Protein AF-A0AAD4HVA5-F1 (afdb_monomer_lite)

Organism: NCBI:txid669026

pLDDT: mean 88.11, std 16.98, range [27.23, 97.75]

Sequence (188 aa):
MRNENTSTPNGKLHLEPVGAGIQIPPNSARLLLSWGIGPYFEGHIVEPESISFRRWENGATIGFTKLRPNFNETYGAPYYVIHRADFHSALCKLAAQLGVTIITDSNVISYDEAAPSVKTSGGREYSADLVVAADGVRSTARSVVLGGEDKPAQRTGFAAYRAVVKTELMRDDPDTAWLLEQPALNVW

Radius of gyration: 20.71 Å; c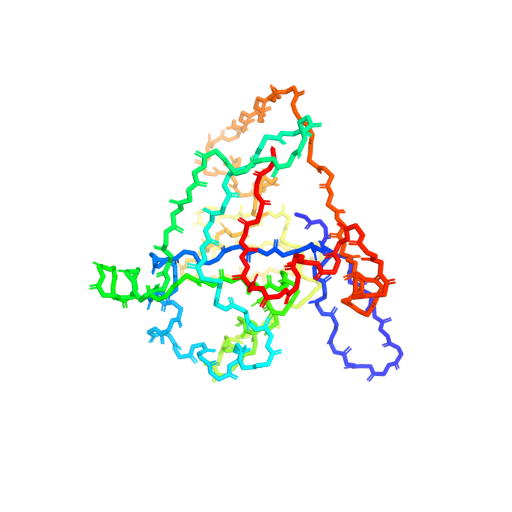hains: 1; bounding box: 48×40×60 Å

InterPro domains:
  IPR036188 FAD/NAD(P)-binding domain superfamily [G3DSA:3.50.50.60] (11-188)
  IPR036188 FAD/NAD(P)-binding domain superfamily [SSF51905] (17-148)
  IPR050493 FAD-dependent Monooxygenases in Biosynthesis and Metabolism [PTHR13789] (16-185)

Foldseek 3Di:
DDQPFDDDPPPDGDRFDPFAKDKQALVRQVVCVVLVLVVLCPPFKDQAQWAFEADPVPRHTPDIDGQPPVRCVPRVGGIMMGGPRSVVVSVVVSCVVVVNDDDPPFAWDDADPVFGKTAGPVRDIDGDPHDDFPPPPPTPVVCVVVVNDDDDDDDPVDDDDDDDDDLVVLCVDPVRVVCVPGRYNYHD

Secondary structure (DSSP, 8-state):
--------TT----------EEEE-HHHHHHHHHTT-HHHHTTTEE--SEEEEE-TTT--EEEEEE-TTHHHHHHSS--EEEEHHHHHHHHHHHHHHTT-----S--EEEEETTTTEEEETTS-EEE-S------GGG-SHHHHHTTT--PPPPP-S---------HHHHHS-TTTGGGGTS-EEEE-

Structure (mmCIF, N/CA/C/O backbone):
data_AF-A0AAD4HVA5-F1
#
_entry.id   AF-A0AAD4HVA5-F1
#
loop_
_atom_site.group_PDB
_atom_site.id
_atom_site.type_symbol
_atom_site.label_atom_id
_atom_site.label_alt_id
_atom_site.label_comp_id
_atom_site.label_asym_id
_atom_site.label_entity_id
_atom_site.label_seq_id
_atom_site.pdbx_PDB_ins_code
_atom_site.Cartn_x
_atom_site.Cartn_y
_atom_site.Cartn_z
_atom_site.occupancy
_atom_site.B_iso_or_equiv
_atom_site.auth_seq_id
_atom_site.auth_comp_id
_atom_site.auth_asym_id
_atom_site.auth_atom_id
_atom_site.pdbx_PDB_model_num
ATOM 1 N N . MET A 1 1 ? -8.928 8.274 1.688 1.00 32.44 1 MET A N 1
ATOM 2 C CA . MET A 1 1 ? -9.536 8.045 0.357 1.00 32.44 1 MET A CA 1
ATOM 3 C C . MET A 1 1 ? -10.943 7.558 0.627 1.00 32.44 1 MET A C 1
ATOM 5 O O . MET A 1 1 ? -11.089 6.771 1.551 1.00 32.44 1 MET A O 1
ATOM 9 N N . ARG A 1 2 ? -11.971 8.067 -0.060 1.00 27.23 2 ARG A N 1
ATOM 10 C CA . ARG A 1 2 ? -13.301 7.457 0.053 1.00 27.23 2 ARG A CA 1
ATOM 11 C C . ARG A 1 2 ? -13.201 6.087 -0.616 1.00 27.23 2 ARG A C 1
ATOM 13 O O . ARG A 1 2 ? -12.905 6.036 -1.803 1.00 27.23 2 ARG A O 1
ATOM 20 N N . ASN A 1 3 ? -13.355 5.017 0.157 1.00 33.50 3 ASN A N 1
ATOM 21 C CA . ASN A 1 3 ? -13.709 3.724 -0.408 1.00 33.50 3 ASN A CA 1
ATOM 22 C C . ASN A 1 3 ? -15.160 3.878 -0.863 1.00 33.50 3 ASN A C 1
ATOM 24 O O . ASN A 1 3 ? -16.042 4.117 -0.039 1.00 33.50 3 ASN A O 1
ATOM 28 N N . GLU A 1 4 ? -15.392 3.866 -2.169 1.00 34.12 4 GLU A N 1
ATOM 29 C CA . GLU A 1 4 ? -16.745 3.775 -2.701 1.00 34.12 4 GLU A CA 1
ATOM 30 C C . GLU A 1 4 ? -17.182 2.319 -2.540 1.00 34.12 4 GLU A C 1
ATOM 32 O O . GLU A 1 4 ? -16.802 1.448 -3.318 1.00 34.12 4 GLU A O 1
ATOM 37 N N . ASN A 1 5 ? -17.928 2.044 -1.469 1.00 37.38 5 ASN A N 1
ATOM 38 C CA . ASN A 1 5 ? -18.580 0.756 -1.281 1.00 37.38 5 ASN A CA 1
ATOM 39 C C . ASN A 1 5 ? -19.657 0.620 -2.360 1.00 37.38 5 ASN A C 1
ATOM 41 O O . ASN A 1 5 ? -20.723 1.227 -2.265 1.00 37.38 5 ASN A O 1
ATOM 45 N N . THR A 1 6 ? -19.372 -0.158 -3.400 1.00 35.31 6 THR A N 1
ATOM 46 C CA . THR A 1 6 ? -20.387 -0.577 -4.365 1.00 35.31 6 THR A CA 1
ATOM 47 C C . THR A 1 6 ? -20.878 -1.963 -3.961 1.00 35.31 6 THR A C 1
ATOM 49 O O . THR A 1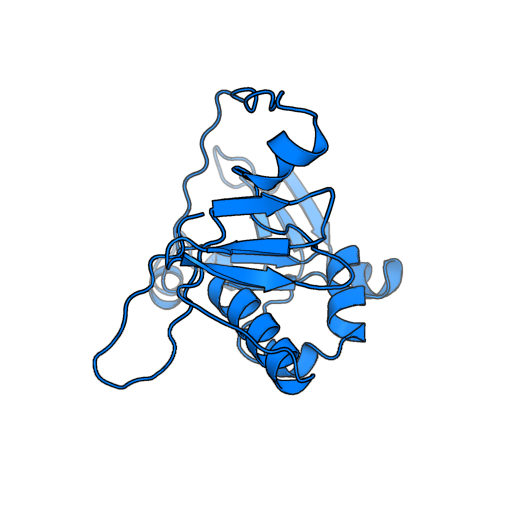 6 ? -20.172 -2.965 -4.060 1.00 35.31 6 THR A O 1
ATOM 52 N N . SER A 1 7 ? -22.097 -2.026 -3.430 1.00 31.06 7 SER A N 1
ATOM 53 C CA . SER A 1 7 ? -22.797 -3.281 -3.173 1.00 31.06 7 SER A CA 1
ATOM 54 C C . SER A 1 7 ? -23.273 -3.862 -4.507 1.00 31.06 7 SER A C 1
ATOM 56 O O . SER A 1 7 ? -24.060 -3.246 -5.222 1.00 31.06 7 SER A O 1
ATOM 58 N N . THR A 1 8 ? -22.794 -5.055 -4.871 1.00 35.28 8 THR A N 1
ATOM 59 C CA . THR A 1 8 ? -23.382 -5.817 -5.984 1.00 35.28 8 THR A CA 1
ATOM 60 C C . THR A 1 8 ? -24.527 -6.704 -5.471 1.00 35.28 8 THR A C 1
ATOM 62 O O . THR A 1 8 ? -24.501 -7.116 -4.307 1.00 35.28 8 THR A O 1
ATOM 65 N N . PRO A 1 9 ? -25.523 -7.054 -6.311 1.00 33.19 9 PRO A N 1
ATOM 66 C CA . PRO A 1 9 ? -26.745 -7.758 -5.890 1.00 33.19 9 PRO A CA 1
ATOM 67 C C . PRO A 1 9 ? -26.545 -9.175 -5.317 1.00 33.19 9 PRO A C 1
ATOM 69 O O . PRO A 1 9 ? -27.515 -9.801 -4.906 1.00 33.19 9 PRO A O 1
ATOM 72 N N . ASN A 1 10 ? -25.311 -9.693 -5.284 1.00 30.56 10 ASN A N 1
ATOM 73 C CA . ASN A 1 10 ? -25.002 -11.090 -4.962 1.00 30.56 10 ASN A CA 1
ATOM 74 C C . ASN A 1 10 ? -24.280 -11.298 -3.616 1.00 30.56 10 ASN A C 1
ATOM 76 O O . ASN A 1 10 ? -23.737 -12.377 -3.385 1.00 30.56 10 ASN A O 1
ATOM 80 N N . GLY A 1 11 ? -24.226 -10.298 -2.727 1.00 32.41 11 GLY A N 1
ATOM 81 C CA . GLY A 1 11 ? -23.692 -10.473 -1.364 1.00 32.41 11 GLY A CA 1
ATOM 82 C C . GLY A 1 11 ? -22.200 -10.838 -1.279 1.00 32.41 11 GLY A C 1
ATOM 83 O O . GLY A 1 11 ? -21.723 -11.226 -0.215 1.00 32.41 11 GLY A O 1
ATOM 84 N N . LYS A 1 12 ? -21.445 -10.717 -2.381 1.00 34.66 12 LYS A N 1
ATOM 85 C CA . LYS A 1 12 ? -19.984 -10.860 -2.393 1.00 34.66 12 LYS A CA 1
ATOM 86 C C . LYS A 1 12 ? -19.330 -9.502 -2.134 1.00 34.66 12 LYS A C 1
ATOM 88 O O . LYS A 1 12 ? -19.626 -8.523 -2.813 1.00 34.66 12 LYS A O 1
ATOM 93 N N . LEU A 1 13 ? -18.454 -9.479 -1.131 1.00 44.09 13 LEU A N 1
ATOM 94 C CA . LEU A 1 13 ? -17.714 -8.311 -0.656 1.00 44.09 13 LEU A CA 1
ATOM 95 C C . LEU A 1 13 ? -16.777 -7.777 -1.756 1.00 44.09 13 LEU A C 1
ATOM 97 O O . LEU A 1 13 ? -15.914 -8.517 -2.226 1.00 44.09 13 LEU A O 1
ATOM 101 N N . HIS A 1 14 ? -16.917 -6.502 -2.134 1.00 39.88 14 HIS A N 1
ATOM 102 C CA . HIS A 1 14 ? -16.046 -5.831 -3.108 1.00 39.88 14 HIS A CA 1
ATOM 103 C C . HIS A 1 14 ? -15.382 -4.612 -2.456 1.00 39.88 14 HIS A C 1
ATOM 105 O O . HIS A 1 14 ? -15.957 -3.529 -2.393 1.00 39.88 14 HIS A O 1
ATOM 111 N N . LEU A 1 15 ? -14.182 -4.809 -1.904 1.00 52.06 15 LEU A N 1
ATOM 112 C CA . LEU A 1 15 ? -13.332 -3.741 -1.369 1.00 52.06 15 LEU A CA 1
ATOM 113 C C . LEU A 1 15 ? -12.276 -3.402 -2.424 1.00 52.06 15 LEU A C 1
ATOM 115 O O . LEU A 1 15 ? -11.129 -3.828 -2.297 1.00 52.06 15 LEU A O 1
ATOM 119 N N . GLU A 1 16 ? -12.654 -2.678 -3.479 1.00 47.75 16 GLU A N 1
ATOM 120 C CA . GLU A 1 16 ? -11.688 -2.192 -4.468 1.00 47.75 16 GLU A CA 1
ATOM 121 C C . GLU A 1 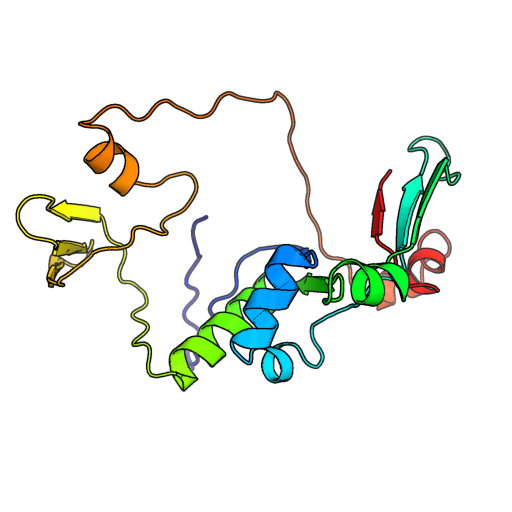16 ? -11.306 -0.734 -4.195 1.00 47.75 16 GLU A C 1
ATOM 123 O O . GLU A 1 16 ? -12.084 0.187 -4.445 1.00 47.75 16 GLU A O 1
ATOM 128 N N . PRO A 1 17 ? -10.082 -0.476 -3.707 1.00 52.19 17 PRO A N 1
ATOM 129 C CA . PRO A 1 17 ? -9.464 0.822 -3.872 1.00 52.19 17 PRO A CA 1
ATOM 130 C C . PRO A 1 17 ? -9.427 1.177 -5.360 1.00 52.19 17 PRO A C 1
ATOM 132 O O . PRO A 1 17 ? -8.801 0.473 -6.152 1.00 52.19 17 PRO A O 1
ATOM 135 N N . VAL A 1 18 ? -9.993 2.323 -5.729 1.00 54.56 18 VAL A N 1
ATOM 136 C CA . VAL A 1 18 ? -9.618 2.985 -6.982 1.00 54.56 18 VAL A CA 1
ATOM 137 C C . VAL A 1 18 ? -8.123 3.297 -6.881 1.00 54.56 18 VAL A C 1
ATOM 139 O O . VAL A 1 18 ? -7.706 4.113 -6.053 1.00 54.56 18 VAL A O 1
ATOM 142 N N . GLY A 1 19 ? -7.275 2.629 -7.659 1.00 60.25 19 GLY A N 1
ATOM 143 C CA . GLY A 1 19 ? -5.841 2.860 -7.541 1.00 60.25 19 GLY A CA 1
ATOM 144 C C . GLY A 1 19 ? -5.008 2.142 -8.583 1.00 60.25 19 GLY A C 1
ATOM 145 O O . GLY A 1 19 ? -5.299 1.017 -8.938 1.00 60.25 19 GLY A O 1
ATOM 146 N N . ALA A 1 20 ? -3.946 2.806 -9.030 1.00 83.56 20 ALA A N 1
ATOM 147 C CA . ALA A 1 20 ? -2.895 2.201 -9.838 1.00 83.56 20 ALA A CA 1
ATOM 148 C C . ALA A 1 20 ? -1.939 1.355 -8.968 1.00 83.56 20 ALA A C 1
ATOM 150 O O . ALA A 1 20 ? -2.214 1.068 -7.797 1.00 83.56 20 ALA A O 1
ATOM 151 N N . GLY A 1 21 ? -0.788 0.982 -9.528 1.00 91.38 21 GLY A N 1
ATOM 152 C CA . GLY A 1 21 ? 0.257 0.250 -8.814 1.00 91.38 21 GLY A CA 1
ATOM 153 C C . GLY A 1 21 ? 0.756 0.948 -7.541 1.00 91.38 21 GLY A C 1
ATOM 154 O O . GLY A 1 21 ? 0.783 2.179 -7.435 1.00 91.38 21 GLY A O 1
ATOM 155 N N . ILE A 1 22 ? 1.175 0.139 -6.570 1.00 94.94 22 ILE A N 1
ATOM 156 C CA . ILE A 1 22 ? 1.922 0.547 -5.382 1.00 94.94 22 ILE A CA 1
ATOM 157 C C . ILE A 1 22 ? 3.242 -0.225 -5.324 1.00 94.94 22 ILE A C 1
ATOM 159 O O . ILE A 1 22 ? 3.319 -1.384 -5.728 1.00 94.94 22 ILE A O 1
ATOM 163 N N . GLN A 1 23 ? 4.283 0.440 -4.835 1.00 96.56 23 GLN A N 1
ATOM 164 C CA . GLN A 1 23 ? 5.597 -0.153 -4.625 1.00 96.56 23 GLN A CA 1
ATOM 165 C C . GLN A 1 23 ? 5.714 -0.667 -3.186 1.00 96.56 23 GLN A C 1
ATOM 167 O O . GLN A 1 23 ? 5.293 0.013 -2.249 1.00 96.56 23 GLN A O 1
ATOM 172 N N . ILE A 1 24 ? 6.310 -1.845 -3.017 1.00 97.31 24 ILE A N 1
ATOM 173 C CA . ILE A 1 24 ? 6.597 -2.473 -1.727 1.00 97.31 24 ILE A CA 1
ATOM 174 C C . ILE A 1 24 ? 8.116 -2.699 -1.649 1.00 97.31 24 ILE A C 1
ATOM 176 O O . ILE A 1 24 ? 8.615 -3.735 -2.096 1.00 97.31 24 ILE A O 1
ATOM 180 N N . PRO A 1 25 ? 8.870 -1.721 -1.120 1.00 96.75 25 PRO A N 1
ATOM 181 C CA . PRO A 1 25 ? 10.313 -1.847 -0.933 1.00 96.75 25 PRO A CA 1
ATOM 182 C C . PRO A 1 25 ? 10.683 -2.879 0.156 1.00 96.75 25 PRO A C 1
ATOM 184 O O . PRO A 1 25 ? 9.823 -3.260 0.961 1.00 96.75 25 PRO A O 1
ATOM 187 N N . PRO A 1 26 ? 11.964 -3.303 0.244 1.00 96.94 26 PRO A N 1
ATOM 188 C CA . PRO A 1 26 ? 12.408 -4.382 1.137 1.00 96.94 26 PRO A CA 1
ATOM 189 C C . PRO A 1 26 ? 12.048 -4.206 2.615 1.00 96.94 26 PRO A C 1
ATOM 191 O O . PRO A 1 26 ? 11.706 -5.171 3.295 1.00 96.94 26 PRO A O 1
ATOM 194 N N . ASN A 1 27 ? 12.083 -2.973 3.126 1.00 96.88 27 ASN A N 1
ATOM 195 C CA . ASN A 1 27 ? 11.722 -2.665 4.511 1.00 96.88 27 ASN A CA 1
ATOM 196 C C . ASN A 1 27 ? 10.265 -3.035 4.834 1.00 96.88 27 ASN A C 1
ATOM 198 O O . ASN A 1 27 ? 9.991 -3.507 5.935 1.00 96.88 27 ASN A O 1
ATOM 202 N N . SER A 1 28 ? 9.346 -2.863 3.881 1.00 97.06 28 SER A N 1
ATOM 203 C CA . SER A 1 28 ? 7.953 -3.299 4.014 1.00 97.06 28 SER A CA 1
ATOM 204 C C . SER A 1 28 ? 7.786 -4.774 3.656 1.00 97.06 28 SER A C 1
ATOM 206 O O . SER A 1 28 ? 7.117 -5.505 4.386 1.00 97.06 28 SER A O 1
ATOM 208 N N . ALA A 1 29 ? 8.423 -5.231 2.572 1.00 96.88 29 ALA A N 1
ATOM 209 C CA . ALA A 1 29 ? 8.317 -6.608 2.096 1.00 96.88 29 ALA A CA 1
ATOM 210 C C . ALA A 1 29 ? 8.754 -7.619 3.165 1.00 96.88 29 ALA A C 1
ATOM 212 O O . ALA A 1 29 ? 8.051 -8.598 3.397 1.00 96.88 29 ALA A O 1
ATOM 213 N N . ARG A 1 30 ? 9.852 -7.350 3.884 1.00 96.62 30 ARG A N 1
ATOM 214 C CA . ARG A 1 30 ? 10.346 -8.225 4.956 1.00 96.62 30 ARG A CA 1
ATOM 215 C C . ARG A 1 30 ? 9.303 -8.468 6.052 1.00 96.62 30 ARG A C 1
ATOM 217 O O . ARG A 1 30 ? 9.123 -9.605 6.477 1.00 96.62 30 ARG A O 1
ATOM 224 N N . LEU A 1 31 ? 8.607 -7.417 6.494 1.00 97.25 31 LEU A N 1
ATOM 225 C CA . LEU A 1 31 ? 7.569 -7.525 7.527 1.00 97.25 31 LEU A CA 1
ATOM 226 C C . LEU A 1 31 ? 6.354 -8.293 7.008 1.00 97.25 31 LEU A C 1
ATOM 228 O O . LEU A 1 31 ? 5.895 -9.235 7.647 1.00 97.25 31 LEU A O 1
ATOM 232 N N . LEU A 1 32 ? 5.889 -7.941 5.811 1.00 97.38 32 LEU A N 1
ATOM 233 C CA . LEU A 1 32 ? 4.744 -8.586 5.176 1.00 97.38 32 LEU A CA 1
ATOM 234 C C . LEU A 1 32 ? 4.978 -10.091 4.958 1.00 97.38 32 LEU A C 1
ATOM 236 O O . LEU A 1 32 ? 4.104 -10.905 5.250 1.00 97.38 32 LEU A O 1
ATOM 240 N N . LEU A 1 33 ? 6.175 -10.471 4.501 1.00 96.38 33 LEU A N 1
ATOM 241 C CA . LEU A 1 33 ? 6.563 -11.873 4.347 1.00 96.38 33 LEU A CA 1
ATOM 242 C C . LEU A 1 33 ? 6.617 -12.592 5.698 1.00 96.38 33 LEU A C 1
ATOM 244 O O . LEU A 1 33 ? 6.119 -13.710 5.797 1.00 96.38 33 LEU A O 1
ATOM 248 N N . SER A 1 34 ? 7.135 -11.944 6.748 1.00 96.69 34 SER A N 1
ATOM 249 C CA . SER A 1 34 ? 7.157 -12.529 8.097 1.00 96.69 34 SER A CA 1
ATOM 250 C C . SER A 1 34 ? 5.760 -12.760 8.688 1.00 96.69 34 SER A C 1
ATOM 252 O O . SER A 1 34 ? 5.589 -13.648 9.516 1.00 96.69 34 SER A O 1
ATOM 254 N N . TRP A 1 35 ? 4.751 -12.009 8.234 1.00 96.81 35 TRP A N 1
ATOM 255 C CA . TRP A 1 35 ? 3.346 -12.218 8.603 1.00 96.81 35 TRP A CA 1
ATOM 256 C C . TRP A 1 35 ? 2.652 -13.311 7.783 1.00 96.81 35 TRP A C 1
ATOM 258 O O . TRP A 1 35 ? 1.496 -13.625 8.051 1.00 96.81 35 TRP A O 1
ATOM 268 N N . GLY A 1 36 ? 3.327 -13.893 6.787 1.00 96.94 36 GLY A N 1
ATOM 269 C CA . GLY A 1 36 ? 2.765 -14.955 5.955 1.00 96.94 36 GLY A CA 1
ATOM 270 C C . GLY A 1 36 ? 1.926 -14.462 4.775 1.00 96.94 36 GLY A C 1
ATOM 271 O O . GLY A 1 36 ? 1.093 -15.212 4.276 1.00 96.94 36 GLY A O 1
ATOM 272 N N . ILE A 1 37 ? 2.136 -13.231 4.283 1.00 97.31 37 ILE A N 1
ATOM 273 C CA . ILE A 1 37 ? 1.365 -12.704 3.139 1.00 97.31 37 ILE A CA 1
ATOM 274 C C . ILE A 1 37 ? 1.637 -13.446 1.819 1.00 97.31 37 ILE A C 1
ATOM 276 O O . ILE A 1 37 ? 0.850 -13.324 0.887 1.00 97.31 37 ILE A O 1
ATOM 280 N N . GLY A 1 38 ? 2.762 -14.167 1.712 1.00 95.38 38 GLY A N 1
ATOM 281 C CA . GLY A 1 38 ? 3.300 -14.704 0.453 1.00 95.38 38 GLY A CA 1
ATOM 282 C C . GLY A 1 38 ? 2.266 -15.387 -0.455 1.00 95.38 38 GLY A C 1
ATOM 283 O O . GLY A 1 38 ? 2.131 -14.963 -1.602 1.00 95.38 38 GLY A O 1
ATOM 284 N N . PRO A 1 39 ? 1.475 -16.357 0.045 1.00 96.50 39 PRO A N 1
ATOM 285 C CA . PRO A 1 39 ? 0.441 -17.030 -0.748 1.00 96.50 39 PRO A CA 1
ATOM 286 C C . PRO A 1 39 ? -0.646 -16.096 -1.302 1.00 96.50 39 PRO A C 1
ATOM 288 O O . PRO A 1 39 ? -1.263 -16.390 -2.316 1.00 96.50 39 PRO A O 1
ATOM 291 N N . TYR A 1 40 ? -0.888 -14.954 -0.656 1.00 95.75 40 TYR A N 1
ATOM 292 C CA . TYR A 1 40 ? -1.886 -13.975 -1.090 1.00 95.75 40 TYR A CA 1
ATOM 293 C C . TYR A 1 40 ? -1.354 -12.993 -2.144 1.00 95.75 40 TYR A C 1
ATOM 295 O O . TYR A 1 40 ? -2.140 -12.250 -2.729 1.00 95.75 40 TYR A O 1
ATOM 303 N N . PHE A 1 41 ? -0.038 -12.962 -2.378 1.00 94.12 41 PHE A N 1
ATOM 304 C CA . PHE A 1 41 ? 0.593 -12.176 -3.446 1.00 94.12 41 PHE A CA 1
ATOM 305 C C . PHE A 1 41 ? 0.724 -12.942 -4.763 1.00 94.12 41 PHE A C 1
ATOM 307 O O . PHE A 1 41 ? 0.931 -12.321 -5.810 1.00 94.12 41 PHE A O 1
ATOM 314 N N . GLU A 1 42 ? 0.625 -14.270 -4.721 1.00 90.50 42 GLU A N 1
ATOM 315 C CA . GLU A 1 42 ? 0.792 -15.129 -5.888 1.00 90.50 42 GLU A CA 1
ATOM 316 C C . GLU A 1 42 ? -0.175 -14.730 -7.016 1.00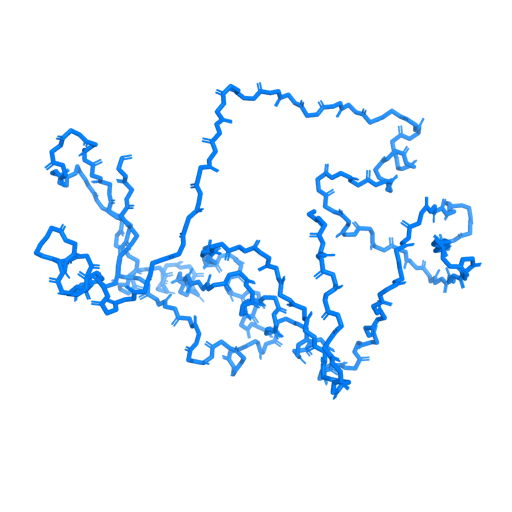 90.50 42 GLU A C 1
ATOM 318 O O . GLU A 1 42 ? -1.366 -14.523 -6.794 1.00 90.50 42 GLU A O 1
ATOM 323 N N . GLY A 1 43 ? 0.357 -14.551 -8.229 1.00 91.88 43 GLY A N 1
ATOM 324 C CA . GLY A 1 43 ? -0.409 -14.129 -9.410 1.00 91.88 43 GLY A CA 1
ATOM 325 C C . GLY A 1 43 ? -0.710 -12.627 -9.521 1.00 91.88 43 GLY A C 1
ATOM 326 O O . GLY A 1 43 ? -1.130 -12.188 -10.587 1.00 91.88 43 GLY A O 1
ATOM 327 N N . HIS A 1 44 ? -0.457 -11.829 -8.479 1.00 93.94 44 HIS A N 1
ATOM 328 C CA . HIS A 1 44 ? -0.767 -10.388 -8.463 1.00 93.94 44 HIS A CA 1
ATOM 329 C C . HIS A 1 44 ? 0.467 -9.481 -8.372 1.00 93.94 44 HIS A C 1
ATOM 331 O O . HIS A 1 44 ? 0.379 -8.273 -8.606 1.00 93.94 44 HIS A O 1
ATOM 337 N N . ILE A 1 45 ? 1.616 -10.044 -7.999 1.00 95.25 45 ILE A N 1
ATOM 338 C CA . ILE A 1 45 ? 2.839 -9.295 -7.722 1.00 95.25 45 ILE A CA 1
ATOM 339 C C . ILE A 1 45 ? 3.849 -9.403 -8.861 1.00 95.25 45 ILE A C 1
ATOM 341 O O . ILE A 1 45 ? 3.997 -10.448 -9.490 1.00 95.25 45 ILE A O 1
ATOM 345 N N . VAL A 1 46 ? 4.587 -8.322 -9.088 1.00 94.75 46 VAL A N 1
ATOM 346 C CA . VAL A 1 46 ? 5.731 -8.282 -9.998 1.00 94.75 46 VAL A CA 1
ATOM 347 C C . VAL A 1 46 ? 6.973 -7.930 -9.190 1.00 94.75 46 VAL A C 1
ATOM 349 O O . VAL A 1 46 ? 6.964 -6.993 -8.391 1.00 94.75 46 VAL A O 1
ATOM 352 N N . GLU A 1 47 ? 8.055 -8.669 -9.412 1.00 94.56 47 GLU A N 1
ATOM 353 C CA . GLU A 1 47 ? 9.382 -8.344 -8.890 1.00 94.56 47 GLU A CA 1
ATOM 354 C C . GLU A 1 47 ? 10.203 -7.684 -10.011 1.00 94.56 47 GLU A C 1
ATOM 356 O O . GLU A 1 47 ? 10.754 -8.395 -10.856 1.00 94.56 47 GLU A O 1
ATOM 361 N N . PRO A 1 48 ? 10.248 -6.339 -10.089 1.00 95.31 48 PRO A N 1
ATOM 362 C CA . PRO A 1 48 ? 10.994 -5.658 -11.137 1.00 95.31 48 PRO A CA 1
ATOM 363 C C . PRO A 1 48 ? 12.500 -5.919 -11.025 1.00 95.31 48 PRO A C 1
ATOM 365 O O . PRO A 1 48 ? 13.063 -5.998 -9.935 1.00 95.31 48 PRO A O 1
ATOM 368 N N . GLU A 1 49 ? 13.177 -5.984 -12.167 1.00 95.00 49 GLU A N 1
ATOM 369 C CA . GLU A 1 49 ? 14.627 -6.154 -12.253 1.00 95.00 49 GLU A CA 1
ATOM 370 C C . GLU A 1 49 ? 15.384 -4.873 -11.904 1.00 95.00 49 GLU A C 1
ATOM 372 O O . GLU A 1 49 ? 16.492 -4.930 -11.360 1.00 95.00 49 GLU A O 1
ATOM 377 N N . SER A 1 50 ? 14.799 -3.710 -12.205 1.00 95.38 50 SER A N 1
ATOM 378 C CA . SER A 1 50 ? 15.431 -2.415 -11.971 1.00 95.38 50 SER A CA 1
ATOM 379 C C . SER A 1 50 ? 14.441 -1.258 -11.806 1.00 95.38 50 SER A C 1
ATOM 381 O O . SER A 1 50 ? 13.263 -1.352 -12.160 1.00 95.38 50 SER A O 1
ATOM 383 N N . ILE A 1 51 ? 14.956 -0.148 -11.274 1.00 96.38 51 ILE A N 1
ATOM 384 C CA . ILE A 1 51 ? 14.369 1.190 -11.407 1.00 96.38 51 ILE A CA 1
ATOM 385 C C . ILE A 1 51 ? 15.231 1.950 -12.414 1.00 96.38 51 ILE A C 1
ATOM 387 O O . ILE A 1 51 ? 16.390 2.244 -12.122 1.00 96.38 51 ILE A O 1
ATOM 391 N N . SER A 1 52 ? 14.693 2.239 -13.594 1.00 95.62 52 SER A N 1
ATOM 392 C CA . SER A 1 52 ? 15.374 2.949 -14.677 1.00 95.62 52 SER A CA 1
ATOM 393 C C . SER A 1 52 ? 14.924 4.403 -14.720 1.00 95.62 52 SER A C 1
ATOM 395 O O . SER A 1 52 ? 13.752 4.690 -14.956 1.00 95.62 52 SER A O 1
ATOM 397 N N . PHE A 1 53 ? 15.871 5.321 -14.541 1.00 96.75 53 PHE A N 1
ATOM 398 C CA . PHE A 1 53 ? 15.653 6.746 -14.754 1.00 96.75 53 PHE A CA 1
ATOM 399 C C . PHE A 1 53 ? 15.916 7.075 -16.218 1.00 96.75 53 PHE A C 1
ATOM 401 O O . PHE A 1 53 ? 16.979 6.760 -16.763 1.00 96.75 53 PHE A O 1
ATOM 408 N N . ARG A 1 54 ? 14.943 7.711 -16.852 1.00 95.25 54 ARG A N 1
ATOM 409 C CA . ARG A 1 54 ? 14.922 8.074 -18.261 1.00 95.25 54 ARG A CA 1
ATOM 410 C C . ARG A 1 54 ? 14.760 9.572 -18.384 1.00 95.25 54 ARG A C 1
ATOM 412 O O . ARG A 1 54 ? 14.241 10.229 -17.495 1.00 95.25 54 ARG A O 1
ATOM 419 N N . ARG A 1 55 ? 15.244 10.118 -19.488 1.00 96.38 55 ARG A N 1
ATOM 420 C CA . ARG A 1 55 ? 15.037 11.520 -19.829 1.00 96.38 55 ARG A CA 1
ATOM 421 C C . ARG A 1 55 ? 13.646 11.700 -20.426 1.00 96.38 55 ARG A C 1
ATOM 423 O O . ARG A 1 55 ? 13.355 11.079 -21.444 1.00 96.38 55 ARG A O 1
ATOM 430 N N . TRP A 1 56 ? 12.840 12.599 -19.864 1.00 94.25 56 TRP A N 1
ATOM 431 C CA . TRP A 1 56 ? 11.498 12.895 -20.376 1.00 94.25 56 TRP A CA 1
ATOM 432 C C . TRP A 1 56 ? 11.453 13.273 -21.871 1.00 94.25 56 TRP A C 1
ATOM 434 O O . TRP A 1 56 ? 10.514 12.892 -22.558 1.00 94.25 56 TRP A O 1
ATOM 444 N N . GLU A 1 57 ? 12.462 13.988 -22.387 1.00 95.56 57 GLU A N 1
ATOM 445 C CA . GLU A 1 57 ? 12.465 14.507 -23.770 1.00 95.56 57 GLU A CA 1
ATOM 446 C C . GLU A 1 57 ? 12.578 13.417 -24.840 1.00 95.56 57 GLU A C 1
ATOM 448 O O . GLU A 1 57 ? 12.043 13.577 -25.932 1.00 95.56 57 GLU A O 1
ATOM 453 N N . ASN A 1 58 ? 13.330 12.345 -24.572 1.00 92.56 58 ASN A N 1
ATOM 454 C CA . ASN A 1 58 ? 13.707 11.369 -25.603 1.00 92.56 58 ASN A CA 1
ATOM 455 C C . ASN A 1 58 ? 13.790 9.914 -25.114 1.00 92.56 58 ASN A C 1
ATOM 457 O O . ASN A 1 58 ? 14.198 9.037 -25.869 1.00 92.56 58 ASN A O 1
ATOM 461 N N . GLY A 1 59 ? 13.475 9.652 -23.846 1.00 91.44 59 GLY A N 1
ATOM 462 C CA . GLY A 1 59 ? 13.485 8.320 -23.243 1.00 91.44 59 GLY A CA 1
ATOM 463 C C . GLY A 1 59 ? 14.836 7.661 -23.031 1.00 91.44 59 GLY A C 1
ATOM 464 O O . GLY A 1 59 ? 14.883 6.521 -22.553 1.00 91.44 59 GLY A O 1
ATOM 465 N N . ALA A 1 60 ? 15.929 8.369 -23.324 1.00 93.56 60 ALA A N 1
ATOM 466 C CA . ALA A 1 60 ? 17.271 7.861 -23.101 1.00 93.56 60 ALA A CA 1
ATOM 467 C C . ALA A 1 60 ? 17.483 7.540 -21.616 1.00 93.56 60 ALA A C 1
ATOM 469 O O . ALA A 1 60 ? 17.148 8.340 -20.737 1.00 93.56 60 ALA A O 1
ATOM 470 N N . THR A 1 61 ? 18.061 6.373 -21.336 1.00 94.00 61 THR A N 1
ATOM 471 C CA . THR A 1 61 ? 18.413 5.965 -19.974 1.00 94.00 61 THR A CA 1
ATOM 472 C C . THR A 1 61 ? 19.496 6.889 -19.420 1.00 94.00 61 THR A C 1
ATOM 474 O O . THR A 1 61 ? 20.570 7.015 -20.003 1.00 94.00 61 THR A O 1
ATOM 477 N N . ILE A 1 62 ? 19.221 7.517 -18.278 1.00 97.00 62 ILE A N 1
ATOM 478 C CA . ILE A 1 62 ? 20.182 8.330 -17.519 1.00 97.00 62 ILE A CA 1
ATOM 479 C C . ILE A 1 62 ? 20.972 7.436 -16.558 1.00 97.00 62 ILE A C 1
ATOM 481 O O . ILE A 1 62 ? 22.177 7.600 -16.390 1.00 97.00 62 ILE A O 1
ATOM 485 N N . GLY A 1 63 ? 20.292 6.473 -15.935 1.00 95.88 63 GLY A N 1
ATOM 486 C CA . GLY A 1 63 ? 20.884 5.530 -14.994 1.00 95.88 63 GLY A CA 1
ATOM 487 C C . GLY A 1 63 ? 19.851 4.538 -14.475 1.00 95.88 63 GLY A C 1
ATOM 488 O O . GLY A 1 63 ? 18.658 4.655 -14.763 1.00 95.88 63 GLY A O 1
ATOM 489 N N . PHE A 1 64 ? 20.300 3.547 -13.709 1.00 94.69 64 PHE A N 1
ATOM 490 C CA . PHE A 1 64 ? 19.405 2.552 -13.131 1.00 94.69 64 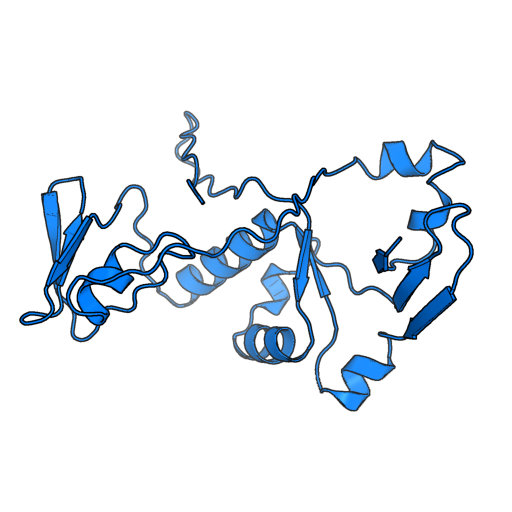PHE A CA 1
ATOM 491 C C . PHE A 1 64 ? 19.879 2.061 -11.764 1.00 94.69 64 PHE A C 1
ATOM 493 O O . PHE A 1 64 ? 21.070 2.037 -11.458 1.00 94.69 64 PHE A O 1
ATOM 500 N N . THR A 1 65 ? 18.923 1.619 -10.956 1.00 94.81 65 THR A N 1
ATOM 501 C CA . THR A 1 65 ? 19.164 0.835 -9.746 1.00 94.81 65 THR A CA 1
ATOM 502 C C . THR A 1 65 ? 18.780 -0.608 -10.027 1.00 94.81 65 THR A C 1
ATOM 504 O O . THR A 1 65 ? 17.614 -0.893 -10.288 1.00 94.81 65 THR A O 1
ATOM 507 N N . LYS A 1 66 ? 19.751 -1.524 -9.974 1.00 93.62 66 LYS A N 1
ATOM 508 C CA . LYS A 1 66 ? 19.502 -2.964 -10.112 1.00 93.62 66 LYS A CA 1
ATOM 509 C C . LYS A 1 66 ? 18.858 -3.502 -8.834 1.00 93.62 66 LYS A C 1
ATOM 511 O O . LYS A 1 66 ? 19.460 -3.408 -7.765 1.00 93.62 66 LYS A O 1
ATOM 516 N N . LEU A 1 67 ? 17.656 -4.059 -8.959 1.00 94.25 67 LEU A N 1
ATOM 517 C CA . LEU A 1 67 ? 16.880 -4.611 -7.850 1.00 94.25 67 LEU A CA 1
ATOM 518 C C . LEU A 1 67 ? 17.167 -6.104 -7.661 1.00 94.25 67 LEU A C 1
ATOM 520 O O . LEU A 1 67 ? 17.432 -6.530 -6.541 1.00 94.25 67 LEU A O 1
ATOM 524 N N . ARG A 1 68 ? 17.215 -6.898 -8.740 1.00 87.56 68 ARG A N 1
ATOM 525 C CA . ARG A 1 68 ? 17.517 -8.342 -8.662 1.00 87.56 68 ARG A CA 1
ATOM 526 C C . ARG A 1 68 ? 18.957 -8.657 -9.077 1.00 87.56 68 ARG A C 1
ATOM 528 O O . ARG A 1 68 ? 19.417 -8.096 -10.071 1.00 87.56 68 ARG A O 1
ATOM 535 N N . PRO A 1 69 ? 19.686 -9.555 -8.382 1.00 80.56 69 PRO A N 1
ATOM 536 C CA . PRO A 1 69 ? 19.383 -10.146 -7.065 1.00 80.56 69 PRO A CA 1
ATOM 537 C C . PRO A 1 69 ? 19.734 -9.217 -5.880 1.00 80.56 69 PRO A C 1
ATOM 539 O O . PRO A 1 69 ? 19.425 -9.521 -4.730 1.00 80.56 69 PRO A O 1
ATOM 542 N N . ASN A 1 70 ? 20.358 -8.071 -6.175 1.00 82.50 70 ASN A N 1
ATOM 543 C CA . ASN A 1 70 ? 21.046 -7.187 -5.234 1.00 82.50 70 ASN A CA 1
ATOM 544 C C . ASN A 1 70 ? 20.228 -6.806 -3.985 1.00 82.50 70 ASN A C 1
ATOM 546 O O . ASN A 1 70 ? 20.750 -6.814 -2.873 1.00 82.50 70 ASN A O 1
ATOM 550 N N . PHE A 1 71 ? 18.940 -6.486 -4.135 1.00 90.00 71 PHE A N 1
ATOM 551 C CA . PHE A 1 71 ? 18.113 -6.045 -3.009 1.00 90.00 71 PHE A CA 1
ATOM 552 C C . PHE A 1 71 ? 17.798 -7.184 -2.045 1.00 90.00 71 PHE A C 1
ATOM 554 O O . PHE A 1 71 ? 17.825 -6.969 -0.834 1.00 90.00 71 PHE A O 1
ATOM 561 N N . ASN A 1 72 ? 17.550 -8.390 -2.558 1.00 87.56 72 ASN A N 1
ATOM 562 C CA . ASN A 1 72 ? 17.301 -9.538 -1.698 1.00 87.56 72 ASN A CA 1
ATOM 563 C C . ASN A 1 72 ? 18.557 -9.895 -0.888 1.00 87.56 72 ASN A C 1
ATOM 565 O O . ASN A 1 72 ? 18.465 -10.123 0.314 1.00 87.56 72 ASN A O 1
ATOM 569 N N . GLU A 1 73 ? 19.731 -9.860 -1.522 1.00 90.06 73 GLU A N 1
ATOM 570 C CA . GLU A 1 73 ? 21.020 -10.127 -0.869 1.00 90.06 73 GLU A CA 1
ATOM 571 C C . GLU A 1 73 ? 21.395 -9.044 0.155 1.00 90.06 73 GLU A C 1
ATOM 573 O O . GLU A 1 73 ? 21.827 -9.358 1.261 1.00 90.06 73 GLU A O 1
ATOM 578 N N . THR A 1 74 ? 21.192 -7.768 -0.184 1.00 92.50 74 THR A N 1
ATOM 579 C CA . THR A 1 74 ? 21.616 -6.633 0.653 1.00 92.50 74 THR A CA 1
ATOM 580 C C . THR A 1 74 ? 20.638 -6.339 1.792 1.00 92.50 74 THR A C 1
ATOM 582 O O . THR A 1 74 ? 21.055 -5.991 2.896 1.00 92.50 74 THR A O 1
ATOM 585 N N . TYR A 1 75 ? 19.329 -6.448 1.543 1.00 94.25 75 TYR A N 1
ATOM 586 C CA . TYR A 1 75 ? 18.286 -6.013 2.482 1.00 94.25 75 TYR A CA 1
ATOM 587 C C . TYR A 1 75 ? 17.460 -7.165 3.072 1.00 94.25 75 TYR A C 1
ATOM 589 O O . TYR A 1 75 ? 16.623 -6.930 3.952 1.00 94.25 75 TYR A O 1
ATOM 597 N N . GLY A 1 76 ? 17.696 -8.403 2.626 1.00 93.31 76 GLY A N 1
ATOM 598 C CA . GLY A 1 76 ? 17.016 -9.603 3.120 1.00 93.31 76 GLY A CA 1
ATOM 599 C C . GLY A 1 76 ? 15.559 -9.730 2.671 1.00 93.31 76 GLY A C 1
ATOM 600 O O . GLY A 1 76 ? 14.811 -10.507 3.260 1.00 93.31 76 GLY A O 1
ATOM 601 N N . ALA A 1 77 ? 15.133 -8.932 1.690 1.00 95.31 77 ALA A N 1
ATOM 602 C CA . ALA A 1 77 ? 13.820 -9.031 1.069 1.00 95.31 77 ALA A CA 1
ATOM 603 C C . ALA A 1 77 ? 13.829 -8.405 -0.339 1.00 95.31 77 ALA A C 1
ATOM 605 O O . ALA A 1 77 ? 14.576 -7.453 -0.587 1.00 95.31 77 ALA A O 1
ATOM 606 N N . PRO A 1 78 ? 12.983 -8.900 -1.254 1.00 95.06 78 PRO A N 1
ATOM 607 C CA . PRO A 1 78 ? 12.850 -8.355 -2.600 1.00 95.06 78 PRO A CA 1
ATOM 608 C C . PRO A 1 78 ? 12.116 -7.010 -2.618 1.00 95.06 78 PRO A C 1
ATOM 610 O O . PRO A 1 78 ? 11.509 -6.570 -1.637 1.00 95.06 78 PRO A O 1
ATOM 613 N N . TYR A 1 79 ? 12.170 -6.362 -3.778 1.00 96.62 79 TYR A N 1
ATOM 614 C CA . TYR A 1 79 ? 11.363 -5.194 -4.097 1.00 96.62 79 TYR A CA 1
ATOM 615 C C . TYR A 1 79 ? 10.183 -5.644 -4.951 1.00 96.62 79 TYR A C 1
ATOM 617 O O . TYR A 1 79 ? 10.389 -6.245 -6.001 1.00 96.62 79 TYR A O 1
ATOM 625 N N . TYR A 1 80 ? 8.961 -5.312 -4.548 1.00 96.50 80 TYR A N 1
ATOM 626 C CA . TYR A 1 80 ? 7.772 -5.682 -5.305 1.00 96.50 80 TYR A CA 1
ATOM 627 C C . TYR A 1 80 ? 6.990 -4.480 -5.815 1.00 96.50 80 TYR A C 1
ATOM 629 O O . TYR A 1 80 ? 7.020 -3.394 -5.232 1.00 96.50 80 TYR A O 1
ATOM 637 N N . VAL A 1 81 ? 6.208 -4.709 -6.864 1.00 96.25 81 VAL A N 1
ATOM 638 C CA . VAL A 1 81 ? 5.101 -3.844 -7.265 1.00 96.25 81 VAL A CA 1
ATOM 639 C C . VAL A 1 81 ? 3.839 -4.667 -7.464 1.00 96.25 81 VAL A C 1
ATOM 641 O O . VAL A 1 81 ? 3.889 -5.812 -7.902 1.00 96.25 81 VAL A O 1
ATOM 644 N N . ILE A 1 82 ? 2.703 -4.091 -7.098 1.00 96.00 82 ILE A N 1
ATOM 645 C CA . ILE A 1 82 ? 1.406 -4.771 -7.104 1.00 96.00 82 ILE A CA 1
ATOM 646 C C . ILE A 1 82 ? 0.299 -3.742 -7.317 1.00 96.00 82 ILE A C 1
ATOM 648 O O . ILE A 1 82 ? 0.446 -2.570 -6.955 1.00 96.00 82 ILE A O 1
ATOM 652 N N . HIS A 1 83 ? -0.822 -4.153 -7.904 1.00 94.38 83 HIS A N 1
ATOM 653 C CA . HIS A 1 83 ? -2.001 -3.299 -7.981 1.00 94.38 83 HIS A CA 1
ATOM 654 C C . HIS A 1 83 ? -2.517 -2.988 -6.567 1.00 94.38 83 HIS A C 1
ATOM 656 O O . HIS A 1 83 ? -2.634 -3.880 -5.727 1.00 94.38 83 HIS A O 1
ATOM 662 N N . ARG A 1 84 ? -2.839 -1.721 -6.265 1.00 93.50 84 ARG A N 1
ATOM 663 C CA . ARG A 1 84 ? -3.242 -1.330 -4.900 1.00 93.50 84 ARG A CA 1
ATOM 664 C C . ARG A 1 84 ? -4.450 -2.127 -4.396 1.00 93.50 84 ARG A C 1
ATOM 666 O O . ARG A 1 84 ? -4.505 -2.429 -3.204 1.00 93.50 84 ARG A O 1
ATOM 673 N N . ALA A 1 85 ? -5.394 -2.454 -5.279 1.00 91.44 85 ALA A N 1
ATOM 674 C CA . ALA A 1 85 ? -6.560 -3.245 -4.904 1.00 91.44 85 ALA A CA 1
ATOM 675 C C . ALA A 1 85 ? -6.198 -4.681 -4.506 1.00 91.44 85 ALA A C 1
ATOM 677 O O . ALA A 1 85 ? -6.659 -5.152 -3.467 1.00 91.44 85 ALA A O 1
ATOM 678 N N . ASP A 1 86 ? -5.299 -5.324 -5.250 1.00 94.62 86 ASP A N 1
ATOM 679 C CA . ASP A 1 86 ? -4.839 -6.679 -4.943 1.00 94.62 86 ASP A CA 1
ATOM 680 C C . ASP A 1 86 ? -4.045 -6.710 -3.638 1.00 94.62 86 ASP A C 1
ATOM 682 O O . ASP A 1 86 ? -4.265 -7.579 -2.798 1.00 94.62 86 ASP A O 1
ATOM 686 N N . PHE A 1 87 ? -3.195 -5.703 -3.408 1.00 96.19 87 PHE A N 1
ATOM 687 C CA . PHE A 1 87 ? -2.465 -5.572 -2.149 1.00 96.19 87 PHE A CA 1
ATOM 688 C C . PHE A 1 87 ? -3.406 -5.443 -0.945 1.00 96.19 87 PHE A C 1
ATOM 690 O O . PHE A 1 87 ? -3.236 -6.129 0.061 1.00 96.19 87 PHE A O 1
ATOM 697 N N . HIS A 1 88 ? -4.426 -4.589 -1.053 1.00 95.25 88 HIS A N 1
ATOM 698 C CA . HIS A 1 88 ? -5.426 -4.421 -0.001 1.00 95.25 88 HIS A CA 1
ATOM 699 C C . HIS A 1 88 ? -6.236 -5.707 0.224 1.00 95.25 88 HIS A C 1
ATOM 701 O O . HIS A 1 88 ? -6.417 -6.132 1.363 1.00 95.25 88 HIS A O 1
ATOM 707 N N . SER A 1 89 ? -6.671 -6.365 -0.855 1.00 94.69 89 SER A N 1
ATOM 708 C CA . SER A 1 89 ? -7.397 -7.638 -0.798 1.00 94.69 89 SER A CA 1
ATOM 709 C C . SER A 1 89 ? -6.574 -8.734 -0.115 1.00 94.69 89 SER A C 1
ATOM 711 O O . SER A 1 89 ? -7.089 -9.433 0.758 1.00 94.69 89 SER A O 1
ATOM 713 N N . ALA A 1 90 ? -5.283 -8.842 -0.440 1.00 96.62 90 ALA A N 1
ATOM 714 C CA . ALA A 1 90 ? -4.357 -9.771 0.201 1.00 96.62 90 ALA A CA 1
ATOM 715 C C . ALA A 1 90 ? -4.257 -9.530 1.716 1.00 96.62 90 ALA A C 1
ATOM 717 O O . ALA A 1 90 ? -4.373 -10.474 2.498 1.00 96.62 90 ALA A O 1
ATOM 718 N N . LEU A 1 91 ? -4.119 -8.269 2.141 1.00 97.25 91 LEU A N 1
ATOM 719 C CA . LEU A 1 91 ? -4.080 -7.905 3.561 1.00 97.25 91 LEU A CA 1
ATOM 720 C C . LEU A 1 91 ? -5.389 -8.242 4.284 1.00 97.25 91 LEU A C 1
ATOM 722 O O . LEU A 1 91 ? -5.348 -8.806 5.374 1.00 97.25 91 LEU A O 1
ATOM 726 N N . CYS A 1 92 ? -6.545 -7.940 3.685 1.00 96.81 92 CYS A N 1
ATOM 727 C CA . CYS A 1 92 ? -7.844 -8.281 4.267 1.00 96.81 92 CYS A CA 1
ATOM 728 C C . CYS A 1 92 ? -8.025 -9.796 4.417 1.00 96.81 92 CYS A C 1
ATOM 730 O O . CYS A 1 92 ? -8.498 -10.250 5.457 1.00 96.81 92 CYS A O 1
ATOM 732 N N . LYS A 1 93 ? -7.633 -10.578 3.403 1.00 96.44 93 LYS A N 1
ATOM 733 C CA . LYS A 1 93 ? -7.701 -12.045 3.446 1.00 96.44 93 LYS A CA 1
ATOM 734 C C . LYS A 1 93 ? -6.809 -12.610 4.549 1.00 96.44 93 LYS A C 1
ATOM 736 O O . LYS A 1 93 ? -7.289 -13.415 5.343 1.00 96.44 93 LYS A O 1
ATOM 741 N N . LEU A 1 94 ? -5.558 -12.149 4.643 1.00 97.56 94 LEU A N 1
ATOM 742 C CA . LEU A 1 94 ? -4.645 -12.567 5.708 1.00 97.56 94 LEU A CA 1
ATOM 743 C C . LEU A 1 94 ? -5.189 -12.186 7.091 1.00 97.56 94 LEU A C 1
ATOM 745 O O . LEU A 1 94 ? -5.226 -13.024 7.985 1.00 97.56 94 LEU A O 1
ATOM 749 N N . ALA A 1 95 ? -5.664 -10.951 7.271 1.00 97.56 95 ALA A N 1
ATOM 750 C CA . ALA A 1 95 ? -6.230 -10.503 8.541 1.00 97.56 95 ALA A CA 1
ATOM 751 C C . ALA A 1 95 ? -7.436 -11.361 8.964 1.00 97.56 95 ALA A C 1
ATOM 753 O O . ALA A 1 95 ? -7.491 -11.823 10.102 1.00 97.56 95 ALA A O 1
ATOM 754 N N . ALA A 1 96 ? -8.365 -11.635 8.042 1.00 96.88 96 ALA A N 1
ATOM 755 C CA . ALA A 1 96 ? -9.509 -12.505 8.306 1.00 96.88 96 ALA A CA 1
ATOM 756 C C . ALA A 1 96 ? -9.075 -13.940 8.656 1.00 96.88 96 ALA A C 1
ATOM 758 O O . ALA A 1 96 ? -9.603 -14.530 9.596 1.00 96.88 96 ALA A O 1
ATOM 759 N N . GLN A 1 97 ? -8.077 -14.484 7.952 1.00 97.12 97 GLN A N 1
ATOM 760 C CA . GLN A 1 97 ? -7.508 -15.805 8.238 1.00 97.12 97 GLN A CA 1
ATOM 761 C C . GLN A 1 97 ? -6.847 -15.870 9.626 1.00 97.12 97 GLN A C 1
ATOM 763 O O . GLN A 1 97 ? -6.896 -16.908 10.281 1.00 97.12 97 GLN A O 1
ATOM 768 N N . LEU A 1 98 ? -6.273 -14.761 10.097 1.00 97.06 98 LEU A N 1
ATOM 769 C CA . LEU A 1 98 ? -5.718 -14.617 11.446 1.00 97.06 98 LEU A CA 1
ATOM 770 C C . LEU A 1 98 ? -6.787 -14.330 12.521 1.00 97.06 98 LEU A C 1
ATOM 772 O O . LEU A 1 98 ? -6.443 -14.138 13.684 1.00 97.06 98 LEU A O 1
ATOM 776 N N . GLY A 1 99 ? -8.075 -14.308 12.158 1.00 97.50 99 GLY A N 1
ATOM 777 C CA . GLY A 1 99 ? -9.192 -14.120 13.088 1.00 97.50 99 GLY A CA 1
ATOM 778 C C . GLY A 1 99 ? -9.579 -12.662 13.352 1.00 97.50 99 GLY A C 1
ATOM 779 O O . GLY A 1 99 ? -10.379 -12.397 14.250 1.00 97.50 99 GLY A O 1
ATOM 780 N N . VAL A 1 100 ? -9.051 -11.701 12.586 1.00 97.75 100 VAL A N 1
ATOM 781 C CA . VAL A 1 100 ? -9.450 -10.291 12.707 1.00 97.75 100 VAL A CA 1
ATOM 782 C C . VAL A 1 100 ? -10.890 -10.119 12.226 1.00 97.75 100 VAL A C 1
ATOM 784 O O . VAL A 1 100 ? -11.233 -10.463 11.095 1.00 97.75 100 VAL A O 1
ATOM 787 N N . THR A 1 101 ? -11.738 -9.529 13.071 1.00 97.25 101 THR A N 1
ATOM 788 C CA . THR A 1 101 ? -13.108 -9.166 12.689 1.00 97.25 101 THR A CA 1
ATOM 789 C C . THR A 1 101 ? -13.092 -7.874 11.877 1.00 97.25 101 THR A C 1
ATOM 791 O O . THR A 1 101 ? -12.738 -6.814 12.389 1.00 97.25 101 THR A O 1
ATOM 794 N N . ILE A 1 102 ? -13.494 -7.956 10.609 1.00 96.38 102 ILE A N 1
ATOM 795 C CA . ILE A 1 102 ? -13.570 -6.807 9.700 1.00 96.38 102 ILE A CA 1
ATOM 796 C C . ILE A 1 102 ? -15.031 -6.367 9.593 1.00 96.38 102 ILE A C 1
ATOM 798 O O . ILE A 1 102 ? -15.875 -7.124 9.118 1.00 96.38 102 ILE A O 1
ATOM 802 N N . ILE A 1 103 ? -15.325 -5.136 10.018 1.00 95.56 103 ILE A N 1
ATOM 803 C CA . ILE A 1 103 ? -16.665 -4.540 9.945 1.00 95.56 103 ILE A CA 1
ATOM 804 C C . ILE A 1 103 ? -16.638 -3.417 8.907 1.00 95.56 103 ILE A C 1
ATOM 806 O O . ILE A 1 103 ? -15.969 -2.400 9.096 1.00 95.56 103 ILE A O 1
ATOM 810 N N . THR A 1 104 ? -17.355 -3.601 7.800 1.00 94.12 104 THR A N 1
ATOM 811 C CA . THR A 1 104 ? -17.526 -2.574 6.762 1.00 94.12 104 THR A CA 1
ATOM 812 C C . THR A 1 104 ? -18.703 -1.657 7.083 1.00 94.12 104 THR A C 1
ATOM 814 O O . THR A 1 104 ? -19.416 -1.867 8.062 1.00 94.12 104 THR A O 1
ATOM 817 N N . ASP A 1 105 ? -18.869 -0.593 6.289 1.00 92.62 105 ASP A N 1
ATOM 818 C CA . ASP A 1 105 ? -19.968 0.380 6.437 1.00 92.62 105 ASP A CA 1
ATOM 819 C C . ASP A 1 105 ? -20.052 1.008 7.841 1.00 92.62 105 ASP A C 1
ATOM 821 O O . ASP A 1 105 ? -21.082 1.507 8.282 1.00 92.62 105 ASP A O 1
ATOM 825 N N . SER A 1 106 ? -18.920 1.011 8.547 1.00 95.44 106 SER A N 1
ATOM 826 C CA . SER A 1 106 ? -18.802 1.382 9.953 1.00 95.44 106 SER A CA 1
ATOM 827 C C . SER A 1 106 ? -17.885 2.595 10.103 1.00 95.44 106 SER A C 1
ATOM 829 O O . SER A 1 106 ? -16.876 2.555 10.805 1.00 95.44 106 SER A O 1
ATOM 831 N N . ASN A 1 107 ? -18.214 3.682 9.398 1.00 95.50 107 ASN A N 1
ATOM 832 C CA . ASN A 1 107 ? -17.416 4.907 9.420 1.00 95.50 107 ASN A CA 1
ATOM 833 C C . ASN A 1 107 ? -17.398 5.520 10.830 1.00 95.50 107 ASN A C 1
ATOM 835 O O . ASN A 1 107 ? -18.449 5.946 11.322 1.00 95.50 107 ASN A O 1
ATOM 839 N N . VAL A 1 108 ? -16.218 5.569 11.449 1.00 96.31 108 VAL A N 1
ATOM 840 C CA . VAL A 1 108 ? -15.980 6.212 12.747 1.00 96.31 108 VAL A CA 1
ATOM 841 C C . VAL A 1 108 ? -16.025 7.731 12.576 1.00 96.31 108 VAL A C 1
ATOM 843 O O . VAL A 1 108 ? -15.412 8.280 11.664 1.00 96.31 108 VAL A O 1
ATOM 846 N N . ILE A 1 109 ? -16.781 8.409 13.438 1.00 95.06 109 ILE A N 1
ATOM 847 C CA . ILE A 1 109 ? -17.004 9.863 13.384 1.00 95.06 109 ILE A CA 1
ATOM 848 C C . ILE A 1 109 ? -16.506 10.600 14.626 1.00 95.06 109 ILE A C 1
ATOM 850 O O . ILE A 1 109 ? -16.308 11.809 14.562 1.00 95.06 109 ILE A O 1
ATOM 854 N N . SER A 1 110 ? -16.296 9.899 15.741 1.00 94.12 110 SER A N 1
ATOM 855 C CA . SER A 1 110 ? -15.716 10.479 16.950 1.00 94.12 110 SER A CA 1
ATOM 856 C C . SER A 1 110 ? -14.971 9.429 17.765 1.00 94.12 110 SER A C 1
ATOM 858 O O . SER A 1 110 ? -15.273 8.234 17.682 1.00 94.12 110 SER A O 1
ATOM 860 N N . TYR A 1 111 ? -14.029 9.915 18.564 1.00 95.12 111 TYR A N 1
ATOM 861 C CA . TYR A 1 111 ? -13.172 9.145 19.455 1.00 95.12 111 TYR A CA 1
ATOM 862 C C . TYR A 1 111 ? -13.312 9.729 20.859 1.00 95.12 111 TYR A C 1
ATOM 864 O O . TYR A 1 111 ? -13.339 10.954 20.995 1.00 95.12 111 TYR A O 1
ATOM 872 N N . ASP A 1 112 ? -13.408 8.872 21.868 1.00 91.69 112 ASP A N 1
ATOM 873 C CA . ASP A 1 112 ? -13.340 9.263 23.275 1.00 91.69 112 ASP A CA 1
ATOM 874 C C . ASP A 1 112 ? -11.946 8.904 23.817 1.00 91.69 112 ASP A C 1
ATOM 876 O O . ASP A 1 112 ? -11.478 7.771 23.690 1.00 91.69 112 ASP A O 1
ATOM 880 N N . GLU A 1 113 ? -11.241 9.910 24.338 1.00 83.62 113 GLU A N 1
ATOM 881 C CA . GLU A 1 113 ? -9.893 9.763 24.897 1.00 83.62 113 GLU A CA 1
ATOM 882 C C . GLU A 1 113 ? -9.926 9.289 26.358 1.00 83.62 113 GLU A C 1
ATOM 884 O O . GLU A 1 113 ? -9.022 8.582 26.800 1.00 83.62 113 GLU A O 1
ATOM 889 N N . ALA A 1 114 ? -10.969 9.654 27.110 1.00 87.19 114 ALA A N 1
ATOM 890 C CA . ALA A 1 114 ? -11.099 9.314 28.525 1.00 87.19 114 ALA A CA 1
ATOM 891 C C . ALA A 1 114 ? -11.575 7.870 28.716 1.00 87.19 114 ALA A C 1
ATOM 893 O O . ALA A 1 114 ? -11.144 7.184 29.645 1.00 87.19 114 ALA A O 1
ATOM 894 N N . ALA A 1 115 ? -12.448 7.405 27.825 1.00 90.00 115 ALA A N 1
ATOM 895 C CA . ALA A 1 115 ? -12.842 6.013 27.713 1.00 90.00 115 ALA A CA 1
ATOM 896 C C . ALA A 1 115 ? -12.485 5.545 26.298 1.00 90.00 115 ALA A C 1
ATOM 898 O O . ALA A 1 115 ? -13.139 6.014 25.378 1.00 90.00 115 ALA A O 1
ATOM 899 N N . PRO A 1 116 ? -11.492 4.655 26.090 1.00 90.50 116 PRO A N 1
ATOM 900 C CA . PRO A 1 116 ? -11.011 4.260 24.759 1.00 90.50 116 PRO A CA 1
ATOM 901 C C . PRO A 1 116 ? -12.122 3.631 23.898 1.00 90.50 116 PRO A C 1
ATOM 903 O O . PRO A 1 116 ? -12.311 2.412 23.836 1.00 90.50 116 PRO A O 1
ATOM 906 N N . SER A 1 117 ? -12.889 4.492 23.233 1.00 95.81 117 SER A N 1
ATOM 907 C CA . SER A 1 117 ? -14.090 4.145 22.490 1.00 95.81 117 SER A CA 1
ATOM 908 C C . SER A 1 117 ? -14.209 4.965 21.211 1.00 95.81 117 SER A C 1
ATOM 910 O O . SER A 1 117 ? -13.607 6.030 21.035 1.00 95.81 117 SER A O 1
ATOM 912 N N . VAL A 1 118 ? -14.979 4.423 20.272 1.00 97.06 118 VAL A N 1
ATOM 913 C CA . VAL A 1 118 ? -15.294 5.073 19.005 1.00 97.06 118 VAL A CA 1
ATOM 914 C C . VAL A 1 118 ? -16.784 5.031 18.740 1.00 97.06 118 VAL A C 1
ATOM 916 O O . VAL A 1 118 ? -17.441 4.008 18.943 1.00 97.06 118 VAL A O 1
ATOM 919 N N . LYS A 1 119 ? -17.309 6.127 18.194 1.00 97.00 119 LYS A N 1
ATOM 920 C CA . LYS A 1 119 ? -18.686 6.197 17.707 1.00 97.00 119 LYS A CA 1
ATOM 921 C C . LYS A 1 119 ? -18.706 6.213 16.193 1.00 97.00 119 LYS A C 1
ATOM 923 O O . LYS A 1 119 ? -17.934 6.916 15.540 1.00 97.00 119 LYS A O 1
ATOM 928 N N . THR A 1 120 ? -19.635 5.460 15.630 1.00 97.31 120 THR A N 1
ATOM 929 C CA . THR A 1 120 ? -19.837 5.365 14.186 1.00 97.31 120 THR A CA 1
ATOM 930 C C . THR A 1 120 ? -21.000 6.226 13.717 1.00 97.31 120 THR A C 1
ATOM 932 O O . THR A 1 120 ? -21.904 6.562 14.482 1.00 97.31 120 THR A O 1
ATOM 935 N N . SER A 1 121 ? -21.001 6.560 12.428 1.00 96.06 121 SER A N 1
ATOM 936 C CA . SER A 1 121 ? -22.093 7.300 11.775 1.00 96.06 121 SER A CA 1
ATOM 937 C C . SER A 1 121 ? -23.460 6.608 11.872 1.00 96.06 121 SER A C 1
ATOM 939 O O . SER A 1 121 ? -24.477 7.293 11.897 1.00 96.06 121 SER A O 1
ATOM 941 N N . GLY A 1 122 ? -23.493 5.277 12.011 1.00 94.06 122 GLY A N 1
ATOM 942 C CA . GLY A 1 122 ? -24.712 4.505 12.277 1.00 94.06 122 GLY A CA 1
ATOM 943 C C . GLY A 1 122 ? -25.190 4.549 13.735 1.00 94.06 122 GLY A C 1
ATOM 944 O O . GLY A 1 122 ? -26.116 3.831 14.091 1.00 94.06 122 GLY A O 1
ATOM 945 N N . GLY A 1 123 ? -24.543 5.340 14.599 1.00 95.06 123 GLY A N 1
ATOM 946 C CA . GLY A 1 123 ? -24.894 5.495 16.013 1.00 95.06 123 GLY A CA 1
ATOM 947 C C . GLY A 1 123 ? -24.327 4.418 16.939 1.00 95.06 123 GLY A C 1
ATOM 948 O O . GLY A 1 123 ? -24.449 4.555 18.153 1.00 95.06 123 GLY A O 1
ATOM 949 N N . ARG A 1 124 ? -23.677 3.381 16.397 1.00 96.12 124 ARG A N 1
ATOM 950 C CA . ARG A 1 124 ? -23.049 2.323 17.195 1.00 96.12 124 ARG A CA 1
ATOM 951 C C . ARG A 1 124 ? -21.762 2.812 17.845 1.00 96.12 124 ARG A C 1
ATOM 953 O O . ARG A 1 124 ? -20.978 3.510 17.198 1.00 96.12 124 ARG A O 1
ATOM 960 N N . GLU A 1 125 ? -21.549 2.377 19.078 1.00 96.81 125 GLU A N 1
ATOM 961 C CA . GLU A 1 125 ? -20.345 2.625 19.860 1.00 96.81 125 GLU A CA 1
ATOM 962 C C . GLU A 1 125 ? -19.575 1.319 20.085 1.00 96.81 125 GLU A C 1
ATOM 964 O O . GLU A 1 125 ? -20.175 0.249 20.232 1.00 96.81 125 GLU A O 1
ATOM 969 N N . TYR A 1 126 ? -18.248 1.411 20.068 1.00 96.44 126 TYR A N 1
ATOM 970 C CA . TYR A 1 126 ? -17.342 0.305 20.352 1.00 96.44 126 TYR A CA 1
ATOM 971 C C . TYR A 1 126 ? -16.318 0.756 21.387 1.00 96.44 126 TYR A C 1
ATOM 973 O O . TYR A 1 126 ? -15.675 1.782 21.186 1.00 96.44 126 TYR A O 1
ATOM 981 N N . SER A 1 127 ? -16.137 -0.030 22.445 1.00 96.44 127 SER A N 1
ATOM 982 C CA . SER A 1 127 ? -15.109 0.179 23.472 1.00 96.44 127 SER A CA 1
ATOM 983 C C . SER A 1 127 ? -14.029 -0.896 23.353 1.00 96.44 127 SER A C 1
ATOM 985 O O . SER A 1 127 ? -14.336 -2.041 23.010 1.00 96.44 127 SER A O 1
ATOM 987 N N . ALA A 1 128 ? -12.777 -0.537 23.625 1.00 95.19 128 ALA A N 1
ATOM 988 C CA . ALA A 1 128 ? -11.624 -1.436 23.576 1.00 95.19 128 ALA A CA 1
ATOM 989 C C . ALA A 1 128 ? -10.542 -0.974 24.561 1.00 95.19 128 ALA A C 1
ATOM 991 O O . ALA A 1 128 ? -10.603 0.144 25.045 1.00 95.19 128 ALA A O 1
ATOM 992 N N . ASP A 1 129 ? -9.517 -1.786 24.817 1.00 95.44 129 ASP A N 1
ATOM 993 C CA . ASP A 1 129 ? -8.384 -1.359 25.658 1.00 95.44 129 ASP A CA 1
ATOM 994 C C . ASP A 1 129 ? -7.502 -0.300 24.967 1.00 95.44 129 ASP A C 1
ATOM 996 O O . ASP A 1 129 ? -6.837 0.502 25.620 1.00 95.44 129 ASP A O 1
ATOM 1000 N N . LEU A 1 130 ? -7.488 -0.301 23.630 1.00 94.19 130 LEU A N 1
ATOM 1001 C CA . LEU A 1 130 ? -6.732 0.626 22.794 1.00 94.19 130 LEU A CA 1
ATOM 1002 C C . LEU A 1 130 ? -7.454 0.850 21.464 1.00 94.19 130 LEU A C 1
ATOM 1004 O O . LEU A 1 130 ? -7.902 -0.099 20.818 1.00 94.19 130 LEU A O 1
ATOM 1008 N N . VAL A 1 131 ? -7.475 2.102 21.007 1.00 95.38 131 VAL A N 1
ATOM 1009 C CA . VAL A 1 131 ? -7.934 2.470 19.666 1.00 95.38 131 VAL A CA 1
ATOM 1010 C C . VAL A 1 131 ? -6.736 2.872 18.810 1.00 95.38 131 VAL A C 1
ATOM 1012 O O . VAL A 1 131 ? -6.027 3.827 19.119 1.00 95.38 131 VAL A O 1
ATOM 1015 N N . VAL A 1 132 ? -6.527 2.166 17.696 1.00 95.75 132 VAL A N 1
ATOM 1016 C CA . VAL A 1 132 ? -5.529 2.535 16.682 1.00 95.75 132 VAL A CA 1
ATOM 1017 C C . VAL A 1 132 ? -6.234 3.233 15.524 1.00 95.75 132 VAL A C 1
ATOM 1019 O O . VAL A 1 132 ? -6.927 2.599 14.727 1.00 95.75 132 VAL A O 1
ATOM 1022 N N . ALA A 1 133 ? -6.049 4.547 15.411 1.00 95.12 133 ALA A N 1
ATOM 1023 C CA . ALA A 1 133 ? -6.584 5.315 14.294 1.00 95.12 133 ALA A CA 1
ATOM 1024 C C . ALA A 1 133 ? -5.676 5.196 13.057 1.00 95.12 133 ALA A C 1
ATOM 1026 O O . ALA A 1 133 ? -4.601 5.788 12.990 1.00 95.12 133 ALA A O 1
ATOM 1027 N N . ALA A 1 134 ? -6.125 4.420 12.068 1.00 95.62 134 ALA A N 1
ATOM 1028 C CA . ALA A 1 134 ? -5.468 4.245 10.769 1.00 95.62 134 ALA A CA 1
ATOM 1029 C C . ALA A 1 134 ? -6.311 4.834 9.613 1.00 95.62 134 ALA A C 1
ATOM 1031 O O . ALA A 1 134 ? -6.415 4.258 8.532 1.00 95.62 134 ALA A O 1
ATOM 1032 N N . ASP A 1 135 ? -6.934 5.992 9.842 1.00 92.75 135 ASP A N 1
ATOM 1033 C CA . ASP A 1 135 ? -7.928 6.659 8.979 1.00 92.75 135 ASP A CA 1
ATOM 1034 C C . ASP A 1 135 ? -7.322 7.596 7.902 1.00 92.75 135 ASP A C 1
ATOM 1036 O O . ASP A 1 135 ? -8.023 8.232 7.107 1.00 92.75 135 ASP A O 1
ATOM 1040 N N . GLY A 1 136 ? -5.993 7.610 7.788 1.00 91.25 136 GLY A N 1
ATOM 1041 C CA . GLY A 1 136 ? -5.257 8.191 6.664 1.00 91.25 136 GLY A CA 1
ATOM 1042 C C . GLY A 1 136 ? -5.114 9.717 6.699 1.00 91.25 136 GLY A C 1
ATOM 1043 O O . GLY A 1 136 ? -5.279 10.373 7.716 1.00 91.25 136 GLY A O 1
ATOM 1044 N N . VAL A 1 137 ? -4.763 10.318 5.555 1.00 89.81 137 VAL A N 1
ATOM 1045 C CA . VAL A 1 137 ? -4.309 11.729 5.471 1.00 89.81 137 VAL A CA 1
ATOM 1046 C C . VAL A 1 137 ? -5.339 12.785 5.909 1.00 89.81 137 VAL A C 1
ATOM 1048 O O . VAL A 1 137 ? -4.972 13.929 6.162 1.00 89.81 137 VAL A O 1
ATOM 1051 N N . ARG A 1 138 ? -6.626 12.423 5.967 1.00 88.31 138 ARG A N 1
ATOM 1052 C CA . ARG A 1 138 ? -7.727 13.286 6.435 1.00 88.31 138 ARG A CA 1
ATOM 1053 C C . ARG A 1 138 ? -8.275 12.800 7.781 1.00 88.31 138 ARG A C 1
ATOM 1055 O O . ARG A 1 138 ? -9.484 12.837 7.984 1.00 88.31 138 ARG A O 1
ATOM 1062 N N . SER A 1 139 ? -7.387 12.271 8.617 1.00 91.31 139 SER A N 1
ATOM 1063 C CA . SER A 1 139 ? -7.725 11.675 9.904 1.00 91.31 139 SER A CA 1
ATOM 1064 C C . SER A 1 139 ? -8.555 12.624 10.762 1.00 91.31 139 SER A C 1
ATOM 1066 O O . SER A 1 139 ? -8.173 13.781 10.938 1.00 91.31 139 SER A O 1
ATOM 1068 N N . THR A 1 140 ? -9.667 12.132 11.304 1.00 89.69 140 THR A N 1
ATOM 1069 C CA . THR A 1 140 ? -10.457 12.862 12.306 1.00 89.69 140 THR A CA 1
ATOM 1070 C C . THR A 1 140 ? -9.925 12.604 13.713 1.00 89.69 140 THR A C 1
ATOM 1072 O O . THR A 1 140 ? -10.029 13.477 14.574 1.00 89.69 140 THR A O 1
ATOM 1075 N N . ALA A 1 141 ? -9.272 11.457 13.936 1.00 92.50 141 ALA A N 1
ATOM 1076 C CA . ALA A 1 141 ? -8.594 11.149 15.194 1.00 92.50 141 ALA A CA 1
ATOM 1077 C C . ALA A 1 141 ? -7.426 12.101 15.483 1.00 92.50 141 ALA A C 1
ATOM 1079 O O . ALA A 1 141 ? -7.148 12.418 16.637 1.00 92.50 141 ALA A O 1
ATOM 1080 N N . ARG A 1 142 ? -6.746 12.591 14.438 1.00 92.44 142 ARG A N 1
ATOM 1081 C CA . ARG A 1 142 ? -5.592 13.487 14.581 1.00 92.44 142 ARG A CA 1
ATOM 1082 C C . ARG A 1 142 ? -5.917 14.753 15.374 1.00 92.44 142 ARG A C 1
ATOM 1084 O O . ARG A 1 142 ? -5.110 15.149 16.206 1.00 92.44 142 ARG A O 1
ATOM 1091 N N . SER A 1 143 ? -7.085 15.361 15.167 1.00 89.88 143 SER A N 1
ATOM 1092 C CA . SER A 1 143 ? -7.500 16.529 15.955 1.00 89.88 143 SER A CA 1
ATOM 1093 C C . SER A 1 143 ? -7.718 16.190 17.428 1.00 89.88 143 SER A C 1
ATOM 1095 O O . SER A 1 143 ? -7.435 17.032 18.266 1.00 89.88 143 SER A O 1
ATOM 1097 N N . VAL A 1 144 ? -8.175 14.978 17.758 1.00 90.56 144 VAL A N 1
ATOM 1098 C CA . VAL A 1 144 ? -8.337 14.541 19.156 1.00 90.56 144 VAL A CA 1
ATOM 1099 C C . VAL A 1 144 ? -6.971 14.473 19.837 1.00 90.56 144 VAL A C 1
ATOM 1101 O O . VAL A 1 144 ? -6.752 15.135 20.843 1.00 90.56 144 VAL A O 1
ATOM 1104 N N . VAL A 1 145 ? -6.010 13.789 19.208 1.00 90.62 145 VAL A N 1
ATOM 1105 C CA . VAL A 1 145 ? -4.645 13.627 19.744 1.00 90.62 145 VAL A CA 1
ATOM 1106 C C . VAL A 1 145 ? -3.891 14.959 19.865 1.00 90.62 145 VAL A C 1
ATOM 1108 O O . VAL A 1 145 ? -3.069 15.128 20.760 1.00 90.62 145 VAL A O 1
ATOM 1111 N N . LEU A 1 146 ? -4.144 15.911 18.963 1.00 90.88 146 LEU A N 1
ATOM 1112 C CA . LEU A 1 146 ? -3.472 17.215 18.946 1.00 90.88 146 LEU A CA 1
ATOM 1113 C C . LEU A 1 146 ? -4.209 18.307 19.744 1.00 90.88 146 LEU A C 1
ATOM 1115 O O . LEU A 1 146 ? -3.830 19.474 19.657 1.00 90.88 146 LEU A O 1
ATOM 1119 N N . GLY A 1 147 ? -5.262 17.972 20.499 1.00 87.25 147 GLY A N 1
ATOM 1120 C CA . GLY A 1 147 ? -5.997 18.952 21.310 1.00 87.25 147 GLY A CA 1
ATOM 1121 C C . GLY A 1 147 ? -6.802 19.971 20.492 1.00 87.25 147 GLY A C 1
ATOM 1122 O O . GLY A 1 147 ? -6.960 21.119 20.896 1.00 87.25 147 GLY A O 1
ATOM 1123 N N . GLY A 1 148 ? -7.302 19.565 19.325 1.00 81.50 148 GLY A N 1
ATOM 1124 C CA . GLY A 1 148 ? -8.165 20.349 18.437 1.00 81.50 148 GLY A CA 1
ATOM 1125 C C . GLY A 1 148 ? -7.448 21.007 17.257 1.00 81.50 148 GLY A C 1
ATOM 1126 O O . GLY A 1 148 ? -8.099 21.347 16.268 1.00 81.50 148 GLY A O 1
ATOM 1127 N N . GLU A 1 149 ? -6.122 21.141 17.297 1.00 80.81 149 GLU A N 1
ATOM 1128 C CA . GLU A 1 149 ? -5.361 21.778 16.220 1.00 80.81 149 GLU A CA 1
ATOM 1129 C C . GLU A 1 149 ? -4.828 20.757 15.209 1.00 80.81 149 GLU A C 1
ATOM 1131 O O . GLU A 1 149 ? -3.799 20.118 15.415 1.00 80.81 149 GLU A O 1
ATOM 1136 N N . ASP A 1 150 ? -5.493 20.646 14.057 1.00 83.94 150 ASP A N 1
ATOM 1137 C CA . ASP A 1 150 ? -4.940 19.950 12.893 1.00 83.94 150 ASP A CA 1
ATOM 1138 C C . ASP A 1 150 ? -4.476 20.958 11.838 1.00 83.94 150 ASP A C 1
ATOM 1140 O O . ASP A 1 150 ? -5.276 21.677 11.230 1.00 83.94 150 ASP A O 1
ATOM 1144 N N . LYS A 1 151 ? -3.161 21.023 11.612 1.00 83.00 151 LYS A N 1
ATOM 1145 C CA . LYS A 1 151 ? -2.598 21.918 10.600 1.00 83.00 151 LYS A CA 1
ATOM 1146 C C . LYS A 1 151 ? -2.882 21.357 9.206 1.00 83.00 151 LYS A C 1
ATOM 1148 O O . LYS A 1 151 ? -2.534 20.207 8.921 1.00 83.00 151 LYS A O 1
ATOM 1153 N N . PRO A 1 152 ? -3.446 22.164 8.289 1.00 83.12 152 PRO A N 1
ATOM 1154 C CA . PRO A 1 152 ? -3.706 21.703 6.939 1.00 83.12 152 PRO A CA 1
ATOM 1155 C C . PRO A 1 152 ? -2.398 21.332 6.239 1.00 83.12 152 PRO A C 1
ATOM 1157 O O . PRO A 1 152 ? -1.352 21.952 6.445 1.00 83.12 152 PRO A O 1
ATOM 1160 N N . ALA A 1 153 ? -2.474 20.330 5.364 1.00 86.44 153 ALA A N 1
ATOM 1161 C CA . ALA A 1 153 ? -1.344 19.958 4.528 1.00 86.44 153 ALA A CA 1
ATOM 1162 C C . ALA A 1 153 ? -0.891 21.154 3.676 1.00 86.44 153 ALA A C 1
ATOM 1164 O O . ALA A 1 153 ? -1.708 21.858 3.075 1.00 86.44 153 ALA A O 1
ATOM 1165 N N . GLN A 1 154 ? 0.423 21.354 3.591 1.00 90.75 154 GLN A N 1
ATOM 1166 C CA . GLN A 1 154 ? 0.994 22.358 2.703 1.00 90.75 154 GLN A CA 1
ATOM 1167 C C . GLN A 1 154 ? 0.842 21.904 1.249 1.00 90.75 154 GLN A C 1
ATOM 1169 O O . GLN A 1 154 ? 1.135 20.758 0.900 1.00 90.75 154 GLN A O 1
ATOM 1174 N N . ARG A 1 155 ? 0.362 22.805 0.389 1.00 90.62 155 ARG A N 1
ATOM 1175 C CA . ARG A 1 155 ? 0.246 22.526 -1.044 1.00 90.62 155 ARG A CA 1
ATOM 1176 C C . ARG A 1 155 ? 1.639 22.506 -1.660 1.00 90.62 155 ARG A C 1
ATOM 1178 O O . ARG A 1 155 ? 2.372 23.478 -1.545 1.00 90.62 155 ARG A O 1
ATOM 1185 N N . THR A 1 156 ? 1.967 21.423 -2.356 1.00 93.94 156 THR A N 1
ATOM 1186 C CA . THR A 1 156 ? 3.269 21.265 -3.021 1.00 93.94 156 THR A CA 1
ATOM 1187 C C . THR A 1 156 ? 3.348 21.997 -4.361 1.00 93.94 156 THR A C 1
ATOM 1189 O O . THR A 1 156 ? 4.440 22.203 -4.871 1.00 93.94 156 THR A O 1
ATOM 1192 N N . GLY A 1 157 ? 2.205 22.356 -4.957 1.00 96.19 157 GLY A N 1
ATOM 1193 C CA . GLY A 1 157 ? 2.134 22.866 -6.333 1.00 96.19 157 GLY A CA 1
ATOM 1194 C C . GLY A 1 157 ? 2.171 21.770 -7.407 1.00 96.19 157 GLY A C 1
ATOM 1195 O O . GLY A 1 157 ? 2.060 22.082 -8.587 1.00 96.19 157 GLY A O 1
ATOM 1196 N N . PHE A 1 158 ? 2.262 20.496 -7.012 1.00 94.94 158 PHE A N 1
ATOM 1197 C CA . PHE A 1 158 ? 2.297 19.349 -7.921 1.00 94.94 158 PHE A CA 1
ATOM 1198 C C . PHE A 1 158 ? 1.014 18.520 -7.836 1.00 94.94 158 PHE A C 1
ATOM 1200 O O . PHE A 1 158 ? 0.412 18.373 -6.769 1.00 94.94 158 PHE A O 1
ATOM 1207 N N . ALA A 1 159 ? 0.635 17.921 -8.963 1.00 93.81 159 ALA A N 1
ATOM 1208 C CA . ALA A 1 159 ? -0.424 16.924 -9.058 1.00 93.81 159 ALA A CA 1
ATOM 1209 C C . ALA A 1 159 ? 0.123 15.656 -9.724 1.00 93.81 159 ALA A C 1
ATOM 1211 O O . ALA A 1 159 ? 1.023 15.725 -10.556 1.00 93.81 159 ALA A O 1
ATOM 1212 N N . ALA A 1 160 ? -0.426 14.499 -9.356 1.00 90.56 160 ALA A N 1
ATOM 1213 C CA . ALA A 1 160 ? -0.037 13.213 -9.923 1.00 90.56 160 ALA A CA 1
ATOM 1214 C C . ALA A 1 160 ? -1.238 12.567 -10.615 1.00 90.56 160 ALA A C 1
ATOM 1216 O O . ALA A 1 160 ? -2.208 12.192 -9.949 1.00 90.56 160 ALA A O 1
ATOM 1217 N N . TYR A 1 161 ? -1.142 12.408 -11.933 1.00 91.12 161 TYR A N 1
ATOM 1218 C CA . TYR A 1 161 ? -2.084 11.627 -12.727 1.00 91.12 161 TYR A CA 1
ATOM 1219 C C . TYR A 1 161 ? -1.698 10.152 -12.665 1.00 91.12 161 TYR A C 1
ATOM 1221 O O . TYR A 1 161 ? -0.518 9.805 -12.630 1.00 91.12 161 TYR A O 1
ATOM 1229 N N . ARG A 1 162 ? -2.699 9.276 -12.597 1.00 90.06 162 ARG A N 1
ATOM 1230 C CA . ARG A 1 162 ? -2.501 7.827 -12.539 1.00 90.06 162 ARG A CA 1
ATOM 1231 C C . ARG A 1 162 ? -3.507 7.154 -13.451 1.00 90.06 162 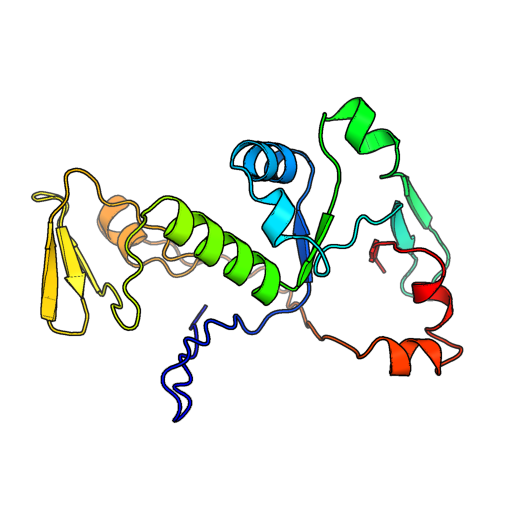ARG A C 1
ATOM 1233 O O . ARG A 1 162 ? -4.677 7.522 -13.439 1.00 90.06 162 ARG A O 1
ATOM 1240 N N . ALA A 1 163 ? -3.038 6.158 -14.185 1.00 90.38 163 ALA A N 1
ATOM 1241 C CA . ALA A 1 163 ? -3.850 5.308 -15.035 1.00 90.38 163 ALA A CA 1
ATOM 1242 C C . ALA A 1 163 ? -3.320 3.874 -14.964 1.00 90.38 163 ALA A C 1
ATOM 1244 O O . ALA A 1 163 ? -2.176 3.641 -14.568 1.00 90.38 163 ALA A O 1
ATOM 1245 N N . VAL A 1 164 ? -4.171 2.929 -15.346 1.00 90.75 164 VAL A N 1
ATOM 1246 C CA . VAL A 1 164 ? -3.800 1.537 -15.590 1.00 90.75 164 VAL A CA 1
ATOM 1247 C C . VAL A 1 164 ? -4.124 1.258 -17.049 1.00 90.75 164 VAL A C 1
ATOM 1249 O O . VAL A 1 164 ? -5.195 1.633 -17.525 1.00 90.75 164 VAL A O 1
ATOM 1252 N N . VAL A 1 165 ? -3.187 0.637 -17.758 1.00 91.50 165 VAL A N 1
ATOM 1253 C CA . VAL A 1 165 ? -3.329 0.284 -19.172 1.00 91.50 165 VAL A CA 1
ATOM 1254 C C . VAL A 1 165 ? -3.299 -1.233 -19.281 1.00 91.50 165 VAL A C 1
ATOM 1256 O O . VAL A 1 165 ? -2.533 -1.893 -18.581 1.00 91.50 165 VAL A O 1
ATOM 1259 N N . LYS A 1 166 ? -4.157 -1.786 -20.140 1.00 92.88 166 LYS A N 1
ATOM 1260 C CA . LYS A 1 166 ? -4.155 -3.219 -20.439 1.00 92.88 166 LYS A CA 1
ATOM 1261 C C . LYS A 1 166 ? -2.830 -3.604 -21.088 1.00 92.88 166 LYS A C 1
ATOM 1263 O O . LYS A 1 166 ? -2.409 -2.963 -22.051 1.00 92.88 166 LYS A O 1
ATOM 1268 N N . THR A 1 167 ? -2.193 -4.650 -20.576 1.00 93.19 167 THR A N 1
ATOM 1269 C CA . THR A 1 167 ? -0.885 -5.105 -21.058 1.00 93.19 167 THR A CA 1
ATOM 1270 C C . THR A 1 167 ? -0.929 -5.518 -22.529 1.00 93.19 167 THR A C 1
ATOM 1272 O O . THR A 1 167 ? 0.052 -5.317 -23.234 1.00 93.19 167 THR A O 1
ATOM 1275 N N . GLU A 1 168 ? -2.059 -6.033 -23.016 1.00 96.06 168 GLU A N 1
ATOM 1276 C CA . GLU A 1 168 ? -2.245 -6.396 -24.425 1.00 96.06 168 GLU A CA 1
ATOM 1277 C C . GLU A 1 168 ? -2.138 -5.165 -25.331 1.00 96.06 168 GLU A C 1
ATOM 1279 O O . GLU A 1 168 ? -1.402 -5.187 -26.308 1.00 96.06 168 GLU A O 1
ATOM 1284 N N . LEU A 1 169 ? -2.771 -4.052 -24.942 1.00 96.62 169 LEU A N 1
ATOM 1285 C CA . LEU A 1 169 ? -2.710 -2.803 -25.709 1.00 96.62 169 LEU A CA 1
ATOM 1286 C C . LEU A 1 169 ? -1.290 -2.235 -25.761 1.00 96.62 169 LEU A C 1
ATOM 1288 O O . LEU A 1 169 ? -0.881 -1.720 -26.792 1.00 96.62 169 LEU A O 1
ATOM 1292 N N . MET A 1 170 ? -0.539 -2.344 -24.661 1.00 96.12 170 MET A N 1
ATOM 1293 C CA . MET A 1 170 ? 0.867 -1.929 -24.645 1.00 96.12 170 MET A CA 1
ATOM 1294 C C . MET A 1 170 ? 1.742 -2.831 -25.522 1.00 96.12 170 MET A C 1
ATOM 1296 O O . MET A 1 170 ? 2.703 -2.376 -26.128 1.00 96.12 170 MET A O 1
ATOM 1300 N N . ARG A 1 171 ? 1.432 -4.129 -25.587 1.00 96.19 171 ARG A N 1
ATOM 1301 C CA . ARG A 1 171 ? 2.188 -5.090 -26.397 1.00 96.19 171 ARG A CA 1
ATOM 1302 C C . ARG A 1 171 ? 1.997 -4.858 -27.893 1.00 96.19 171 ARG A C 1
ATOM 1304 O O . ARG A 1 171 ? 2.943 -5.053 -28.650 1.00 96.19 171 ARG A O 1
ATOM 1311 N N . ASP A 1 172 ? 0.796 -4.454 -28.289 1.00 96.88 172 ASP A N 1
ATOM 1312 C CA . ASP A 1 172 ? 0.429 -4.228 -29.687 1.00 96.88 172 ASP A CA 1
ATOM 1313 C C . ASP A 1 172 ? 0.902 -2.859 -30.221 1.00 96.88 172 ASP A C 1
ATOM 1315 O O . ASP A 1 172 ? 0.832 -2.612 -31.426 1.00 96.88 172 ASP A O 1
ATOM 1319 N N . ASP A 1 173 ? 1.405 -1.977 -29.350 1.00 96.38 173 ASP A N 1
ATOM 1320 C CA . ASP A 1 173 ? 1.911 -0.647 -29.701 1.00 96.38 173 ASP A CA 1
ATOM 1321 C C . ASP A 1 173 ? 3.458 -0.627 -29.738 1.00 96.38 173 ASP A C 1
ATOM 1323 O O . ASP A 1 173 ? 4.094 -0.787 -28.687 1.00 96.38 173 ASP A O 1
ATOM 1327 N N . PRO A 1 174 ? 4.091 -0.383 -30.907 1.00 95.06 174 PRO A N 1
ATOM 1328 C CA . PRO A 1 174 ? 5.548 -0.320 -31.043 1.00 95.06 174 PRO A CA 1
ATOM 1329 C C . PRO A 1 174 ? 6.247 0.661 -30.091 1.00 95.06 174 PRO A C 1
ATOM 1331 O O . PRO A 1 174 ? 7.380 0.400 -29.682 1.00 95.06 174 PRO A O 1
ATOM 1334 N N . ASP A 1 175 ? 5.587 1.754 -29.697 1.00 92.44 175 ASP A N 1
ATOM 1335 C CA . ASP A 1 175 ? 6.177 2.777 -28.827 1.00 92.44 175 ASP A CA 1
ATOM 1336 C C . ASP A 1 175 ? 6.242 2.329 -27.358 1.00 92.44 175 ASP A C 1
ATOM 1338 O O . ASP A 1 175 ? 7.015 2.878 -26.564 1.00 92.44 175 ASP A O 1
ATOM 1342 N N . THR A 1 176 ? 5.459 1.312 -26.978 1.00 93.69 176 THR A N 1
ATOM 1343 C CA . THR A 1 176 ? 5.354 0.848 -25.584 1.00 93.69 176 THR A CA 1
ATOM 1344 C C . THR A 1 176 ? 5.675 -0.629 -25.380 1.00 93.69 176 THR A C 1
ATOM 1346 O O . THR A 1 176 ? 5.971 -1.014 -24.249 1.00 93.69 176 THR A O 1
ATOM 1349 N N . ALA A 1 177 ? 5.711 -1.445 -26.437 1.00 94.88 177 ALA A N 1
ATOM 1350 C CA . ALA A 1 177 ? 5.956 -2.884 -26.345 1.00 94.88 177 ALA A CA 1
ATOM 1351 C C . ALA A 1 177 ? 7.270 -3.222 -25.624 1.00 94.88 177 ALA A C 1
ATOM 1353 O O . ALA A 1 177 ? 7.313 -4.136 -24.796 1.00 94.88 177 ALA A O 1
ATOM 1354 N N . TRP A 1 178 ? 8.319 -2.428 -25.860 1.00 92.88 178 TRP A N 1
ATOM 1355 C CA . TRP A 1 178 ? 9.631 -2.600 -25.232 1.00 92.88 178 TRP A CA 1
ATOM 1356 C C . TRP A 1 178 ? 9.592 -2.451 -23.697 1.00 92.88 178 TRP A C 1
ATOM 1358 O O . TRP A 1 178 ? 10.413 -3.044 -22.999 1.00 92.88 178 TRP A O 1
ATOM 1368 N N . LEU A 1 179 ? 8.617 -1.716 -23.134 1.00 92.06 179 LEU A N 1
ATOM 1369 C CA . LEU A 1 179 ? 8.435 -1.587 -21.677 1.00 92.06 179 LEU A CA 1
ATOM 1370 C C . LEU A 1 179 ? 8.039 -2.915 -21.015 1.00 92.06 179 LEU A C 1
ATOM 1372 O O . LEU A 1 179 ? 8.156 -3.044 -19.797 1.00 92.06 179 LEU A O 1
ATOM 1376 N N . LEU A 1 180 ? 7.541 -3.876 -21.798 1.00 92.69 180 LEU A N 1
ATOM 1377 C CA . LEU A 1 180 ? 7.087 -5.182 -21.326 1.00 92.69 180 LEU A CA 1
ATOM 1378 C C . LEU A 1 180 ? 8.154 -6.277 -21.454 1.00 92.69 180 LEU A C 1
ATOM 1380 O O . LEU A 1 180 ? 7.938 -7.375 -20.945 1.00 92.69 180 LEU A O 1
ATOM 1384 N N . GLU A 1 181 ? 9.268 -6.016 -22.144 1.00 90.25 181 GLU A N 1
ATOM 1385 C CA . GLU A 1 181 ? 10.332 -7.007 -22.369 1.00 90.25 181 GLU A CA 1
ATOM 1386 C C . GLU A 1 181 ? 11.072 -7.357 -21.078 1.00 90.25 181 GLU A C 1
ATOM 1388 O O . GLU A 1 181 ? 11.376 -8.523 -20.828 1.00 90.25 181 GLU A O 1
ATOM 1393 N N . GLN A 1 182 ? 11.334 -6.346 -20.246 1.00 86.94 182 GLN A N 1
ATOM 1394 C CA . GLN A 1 182 ? 11.940 -6.500 -18.929 1.00 86.94 182 GLN A CA 1
ATOM 1395 C C . GLN A 1 182 ? 11.064 -5.805 -17.888 1.00 86.94 182 GLN A C 1
ATOM 1397 O O . GLN A 1 182 ? 10.828 -4.598 -18.006 1.00 86.94 182 GLN A O 1
ATOM 1402 N N . PRO A 1 183 ? 10.591 -6.516 -16.849 1.00 89.06 183 PRO A N 1
ATOM 1403 C CA . PRO A 1 183 ? 9.798 -5.897 -15.801 1.00 89.06 183 PRO A CA 1
ATOM 1404 C C . PRO A 1 183 ? 10.672 -4.887 -15.053 1.00 89.06 183 PRO A C 1
ATOM 1406 O O . PRO A 1 183 ? 11.548 -5.251 -14.273 1.00 89.06 183 PRO A O 1
ATOM 1409 N N . ALA A 1 184 ? 10.443 -3.601 -15.295 1.00 93.38 184 ALA A N 1
ATOM 1410 C CA . ALA A 1 184 ? 11.207 -2.513 -14.702 1.00 93.38 184 ALA A CA 1
ATOM 1411 C C . ALA A 1 184 ? 10.294 -1.344 -14.333 1.00 93.38 184 ALA A C 1
ATOM 1413 O O . ALA A 1 184 ? 9.253 -1.107 -14.949 1.00 93.38 184 ALA A O 1
ATOM 1414 N N . LEU A 1 185 ? 10.711 -0.578 -13.328 1.00 94.94 185 LEU A N 1
ATOM 1415 C CA . LEU A 1 185 ? 10.092 0.702 -13.012 1.00 94.94 185 LEU A CA 1
ATOM 1416 C C . LEU A 1 185 ? 10.759 1.786 -13.851 1.00 94.94 185 LEU A C 1
ATOM 1418 O O . LEU A 1 185 ? 11.910 2.133 -13.609 1.00 94.94 185 LEU A O 1
ATOM 1422 N N . ASN A 1 186 ? 10.033 2.321 -14.829 1.00 94.25 186 ASN A N 1
ATOM 1423 C CA . ASN A 1 186 ? 10.518 3.393 -15.693 1.00 94.25 186 ASN A CA 1
ATOM 1424 C C . ASN A 1 186 ? 10.066 4.751 -15.137 1.00 94.25 186 ASN A C 1
ATOM 1426 O O . ASN A 1 186 ? 8.868 5.011 -15.020 1.00 94.25 186 ASN A O 1
ATOM 1430 N N . VAL A 1 187 ? 11.030 5.599 -14.780 1.00 95.00 187 VAL A N 1
ATOM 1431 C CA . VAL A 1 187 ? 10.826 6.948 -14.231 1.00 95.00 187 VAL A CA 1
ATOM 1432 C C . VAL A 1 187 ? 11.345 7.953 -15.253 1.00 95.00 187 VAL A C 1
ATOM 1434 O O . VAL A 1 187 ? 12.507 7.854 -15.632 1.00 95.00 187 VAL A O 1
ATOM 1437 N N . TRP A 1 188 ? 10.499 8.879 -15.704 1.00 92.00 188 TRP A N 1
ATOM 1438 C CA . TRP A 1 188 ? 10.778 9.823 -16.796 1.00 92.00 188 TRP A CA 1
ATOM 1439 C C . TRP A 1 188 ? 11.009 11.246 -16.290 1.00 92.00 188 TRP A C 1
ATOM 1441 O O . TRP A 1 188 ? 10.366 11.606 -15.276 1.00 92.00 188 TRP A O 1
#